Protein AF-A0A1G8FWE2-F1 (afdb_monomer_lite)

Organism: NCBI:txid83401

Foldseek 3Di:
DPPPVPPPPPPDPPVVVVVVVVVVVVVVVVVVVCPPVNVVVVVVVVVVVVVVVVQCVPPVSVVVVVVVVVVVVVCVVVCVVVVVVVVVVVVVVCCVCCLPVVLVVLLVVLVCQLVPDPDPVSVVVSVVVNVVSVVVNVVVVPPPDPDPVVVVVCCVDPVSVVVVVVVVVVVVVVVVVVVVVVVVVVD

Secondary structure (DSSP, 8-state):
--SSSSSSS-S---HHHHHHHHHHHHHHHHHHHS-HHHHHHHHHHHHHHHHHHHHHHSHHHHHHHHHHHHHHHHHHHTTHHHHHHHHHHHHHHHHHIIIIIHHHHHHHHHHHHHHH---HHHHHHHHHHHHHHHHHHHHHHH-----HHHHHHHHHSHHHHHHHHHHHHHHHHHHHHHHHHHHHTT-

Structure (mmCIF, N/CA/C/O backbone):
data_AF-A0A1G8FWE2-F1
#
_entry.id   AF-A0A1G8FWE2-F1
#
loop_
_atom_site.group_PDB
_atom_site.id
_atom_site.type_symbol
_atom_site.label_atom_id
_atom_site.label_alt_id
_atom_site.label_comp_id
_atom_site.label_asym_id
_atom_site.label_entity_id
_atom_site.label_seq_id
_atom_site.pdbx_PDB_ins_code
_atom_site.Cartn_x
_atom_site.Cartn_y
_atom_site.Cartn_z
_atom_site.occupancy
_atom_site.B_iso_or_equiv
_atom_site.auth_seq_id
_atom_site.auth_comp_id
_atom_site.auth_asym_id
_atom_site.auth_atom_id
_atom_site.pdbx_PDB_model_num
ATOM 1 N N . MET A 1 1 ? 17.804 18.938 -101.796 1.00 49.31 1 MET A N 1
ATOM 2 C CA . MET A 1 1 ? 17.617 19.812 -100.617 1.00 49.31 1 MET A CA 1
ATOM 3 C C . MET A 1 1 ? 17.236 18.940 -99.427 1.00 49.31 1 MET A C 1
ATOM 5 O O . MET A 1 1 ? 16.082 18.908 -99.034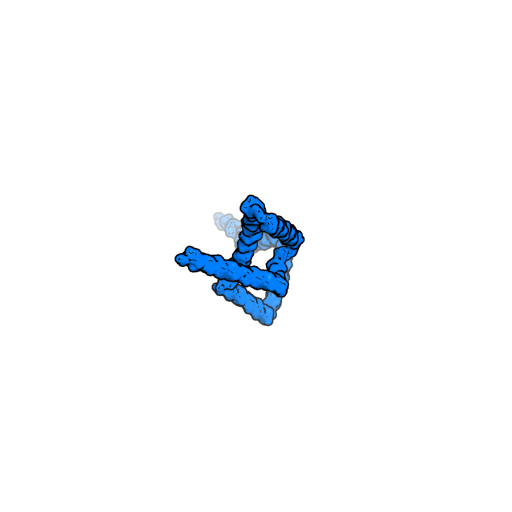 1.00 49.31 1 MET A O 1
ATOM 9 N N . GLY A 1 2 ? 18.184 18.136 -98.941 1.00 48.50 2 GLY A N 1
ATOM 10 C CA . GLY A 1 2 ? 17.943 17.050 -97.984 1.00 48.50 2 GLY A CA 1
ATOM 11 C C . GLY A 1 2 ? 18.982 17.028 -96.869 1.00 48.50 2 GLY A C 1
ATOM 12 O O . GLY A 1 2 ? 19.484 15.962 -96.542 1.00 48.50 2 GLY A O 1
ATOM 13 N N . GLU A 1 3 ? 19.338 18.197 -96.333 1.00 51.88 3 GLU A N 1
ATOM 14 C CA . GLU A 1 3 ? 20.438 18.305 -95.362 1.00 51.88 3 GLU A CA 1
ATOM 15 C C . GLU A 1 3 ? 20.163 19.219 -94.158 1.00 51.88 3 GLU A C 1
ATOM 17 O O . GLU A 1 3 ? 21.020 19.353 -93.298 1.00 51.88 3 GLU A O 1
ATOM 22 N N . GLU A 1 4 ? 18.961 19.789 -94.018 1.00 48.28 4 GLU A N 1
ATOM 23 C CA . GLU A 1 4 ? 18.656 20.689 -92.885 1.00 48.28 4 GLU A CA 1
ATOM 24 C C . GLU A 1 4 ? 17.711 20.086 -91.833 1.00 48.28 4 GLU A C 1
ATOM 26 O O . GLU A 1 4 ? 17.572 20.628 -90.742 1.00 48.28 4 GLU A O 1
ATOM 31 N N . ALA A 1 5 ? 17.125 18.910 -92.082 1.00 48.69 5 ALA A N 1
ATOM 32 C CA . ALA A 1 5 ? 16.239 18.245 -91.116 1.00 48.69 5 ALA A CA 1
ATOM 33 C C . ALA A 1 5 ? 16.964 17.284 -90.150 1.00 48.69 5 ALA A C 1
ATOM 35 O O . ALA A 1 5 ? 16.328 16.689 -89.283 1.00 48.69 5 ALA A O 1
ATOM 36 N N . LYS A 1 6 ? 18.288 17.112 -90.285 1.00 49.47 6 LYS A N 1
ATOM 37 C CA . LYS A 1 6 ? 19.078 16.159 -89.480 1.00 49.47 6 LYS A CA 1
ATOM 38 C C . LYS A 1 6 ? 19.829 16.804 -88.306 1.00 49.47 6 LYS A C 1
ATOM 40 O O . LYS A 1 6 ? 20.380 16.087 -87.484 1.00 49.47 6 LYS A O 1
ATOM 45 N N . ASN A 1 7 ? 19.798 18.132 -88.173 1.00 48.44 7 ASN A N 1
ATOM 46 C CA . ASN A 1 7 ? 20.550 18.845 -87.132 1.00 48.44 7 ASN A CA 1
ATOM 47 C C . ASN A 1 7 ? 19.732 19.258 -85.899 1.00 48.44 7 ASN A C 1
ATOM 49 O O . ASN A 1 7 ? 20.243 19.980 -85.050 1.00 48.44 7 ASN A O 1
ATOM 53 N N . MET A 1 8 ? 18.483 18.799 -85.769 1.00 41.78 8 MET A N 1
ATOM 54 C CA . MET A 1 8 ? 17.625 19.167 -84.631 1.00 41.78 8 MET A CA 1
ATOM 55 C C . MET A 1 8 ? 17.200 17.983 -83.752 1.00 41.78 8 MET A C 1
ATOM 57 O O . MET A 1 8 ? 16.470 18.176 -82.787 1.00 41.78 8 MET A O 1
ATOM 61 N N . SER A 1 9 ? 17.674 16.767 -84.056 1.00 49.94 9 SER A N 1
ATOM 62 C CA . SER A 1 9 ? 17.327 15.543 -83.313 1.00 49.94 9 SER A CA 1
ATOM 63 C C . SER A 1 9 ? 18.498 14.915 -82.548 1.00 49.94 9 SER A C 1
ATOM 65 O O . SER A 1 9 ? 18.289 13.899 -81.893 1.00 49.94 9 SER A O 1
ATOM 67 N N . ASP A 1 10 ? 19.700 15.494 -82.615 1.00 48.34 10 ASP A N 1
ATOM 68 C CA . ASP A 1 10 ? 20.907 14.935 -81.979 1.00 48.34 10 ASP A CA 1
ATOM 69 C C . ASP A 1 10 ? 21.513 15.873 -80.921 1.00 48.34 10 ASP A C 1
ATOM 71 O O . ASP A 1 10 ? 22.671 15.754 -80.529 1.00 48.34 10 ASP A O 1
ATOM 75 N N . MET A 1 11 ? 20.713 16.820 -80.413 1.00 48.25 11 MET A N 1
ATOM 76 C CA . MET A 1 11 ? 21.054 17.529 -79.183 1.00 48.25 11 MET A CA 1
ATOM 77 C C . MET A 1 11 ? 20.654 16.644 -78.001 1.00 48.25 11 MET A C 1
ATOM 79 O O . MET A 1 11 ? 19.592 16.799 -77.400 1.00 48.25 11 MET A O 1
ATOM 83 N N . ALA A 1 12 ? 21.516 15.659 -77.765 1.00 50.78 12 ALA A N 1
ATOM 84 C CA . ALA A 1 12 ? 21.599 14.779 -76.615 1.00 50.78 12 ALA A CA 1
ATOM 85 C C . ALA A 1 12 ? 20.996 15.386 -75.336 1.00 50.78 12 ALA A C 1
ATOM 87 O O . ALA A 1 12 ? 21.638 16.147 -74.612 1.00 50.78 12 ALA A O 1
ATOM 88 N N . HIS A 1 13 ? 19.768 14.983 -75.011 1.00 55.41 13 HIS A N 1
ATOM 89 C CA . HIS A 1 13 ? 19.377 14.882 -73.616 1.00 55.41 13 HIS A CA 1
ATOM 90 C C . HIS A 1 13 ? 20.098 13.642 -73.096 1.00 55.41 13 HIS A C 1
ATOM 92 O O . HIS A 1 13 ? 19.581 12.542 -73.244 1.00 55.41 13 HIS A O 1
ATOM 98 N N . ASP A 1 14 ? 21.334 13.796 -72.618 1.00 56.47 14 ASP A N 1
ATOM 99 C CA . ASP A 1 14 ? 22.055 12.707 -71.967 1.00 56.47 14 ASP A CA 1
ATOM 100 C C . ASP A 1 14 ? 21.271 12.330 -70.694 1.00 56.47 14 ASP A C 1
ATOM 102 O O . ASP A 1 14 ? 21.290 13.080 -69.709 1.00 56.47 14 ASP A O 1
ATOM 106 N N . PRO A 1 15 ? 20.530 11.204 -70.697 1.00 61.47 15 PRO A N 1
ATOM 107 C CA . PRO A 1 15 ? 19.667 10.841 -69.580 1.00 61.47 15 PRO A CA 1
ATOM 108 C C . PRO A 1 15 ? 20.495 10.515 -68.332 1.00 61.47 15 PRO A C 1
ATOM 110 O O . PRO A 1 15 ? 19.987 10.609 -67.216 1.00 61.47 15 PRO A O 1
ATOM 113 N N . THR A 1 16 ? 21.783 10.190 -68.498 1.00 66.19 16 THR A N 1
ATOM 114 C CA . THR A 1 16 ? 22.696 9.960 -67.378 1.00 66.19 16 THR A CA 1
ATOM 115 C C . THR A 1 16 ? 23.131 11.268 -66.724 1.00 66.19 16 THR A C 1
ATOM 117 O O . THR A 1 16 ? 23.222 11.324 -65.499 1.00 66.19 16 THR A O 1
ATOM 120 N N . ALA A 1 17 ? 23.280 12.349 -67.495 1.00 67.25 17 ALA A N 1
ATOM 121 C CA . ALA A 1 17 ? 23.573 13.680 -66.965 1.00 67.25 17 ALA A CA 1
ATOM 122 C C . ALA A 1 17 ? 22.376 14.288 -66.212 1.00 67.25 17 ALA A C 1
ATOM 124 O O . ALA A 1 17 ? 22.559 14.892 -65.154 1.00 67.25 17 ALA A O 1
ATOM 125 N N . ALA A 1 18 ? 21.151 14.091 -66.712 1.00 72.19 18 ALA A N 1
ATOM 126 C CA . ALA A 1 18 ? 19.931 14.528 -66.026 1.00 72.19 18 ALA A CA 1
ATOM 127 C C . ALA A 1 18 ? 19.690 13.735 -64.727 1.00 72.19 18 ALA A C 1
ATOM 129 O O . ALA A 1 18 ? 19.474 14.333 -63.676 1.00 72.19 18 ALA A O 1
ATOM 130 N N . ALA A 1 19 ? 19.843 12.405 -64.763 1.00 73.00 19 ALA A N 1
ATOM 131 C CA . ALA A 1 19 ? 19.746 11.559 -63.572 1.00 73.00 19 ALA A CA 1
ATOM 132 C C . ALA A 1 19 ? 20.840 11.873 -62.534 1.00 73.00 19 ALA A C 1
ATOM 134 O O . ALA A 1 19 ? 20.567 11.892 -61.335 1.00 73.00 19 ALA A O 1
ATOM 135 N N . ALA A 1 20 ? 22.066 12.171 -62.975 1.00 75.81 20 ALA A N 1
ATOM 136 C CA . ALA A 1 20 ? 23.143 12.611 -62.092 1.00 75.81 20 ALA A CA 1
ATOM 137 C C . ALA A 1 20 ? 22.854 13.987 -61.470 1.00 75.81 20 ALA A C 1
ATOM 139 O O . ALA A 1 20 ? 23.145 14.203 -60.295 1.00 75.81 20 ALA A O 1
ATOM 140 N N . ALA A 1 21 ? 22.248 14.908 -62.224 1.00 81.19 21 ALA A N 1
ATOM 141 C CA . ALA A 1 21 ? 21.845 16.216 -61.718 1.00 81.19 21 ALA A CA 1
ATOM 142 C C . ALA A 1 21 ? 20.693 16.119 -60.705 1.00 81.19 21 ALA A C 1
ATOM 144 O O . ALA A 1 21 ? 20.717 16.814 -59.688 1.00 81.19 21 ALA A O 1
ATOM 145 N N . ASP A 1 22 ? 19.721 15.239 -60.938 1.00 80.00 22 ASP A N 1
ATOM 146 C CA . ASP A 1 22 ? 18.618 14.997 -60.006 1.00 80.00 22 ASP A CA 1
ATOM 147 C C . ASP A 1 22 ? 19.086 14.255 -58.750 1.00 80.00 22 ASP A C 1
ATOM 149 O O . ASP A 1 22 ? 18.676 14.612 -57.647 1.00 80.00 22 ASP A O 1
ATOM 153 N N . LEU A 1 23 ? 20.031 13.317 -58.872 1.00 80.44 23 LEU A N 1
ATOM 154 C CA . LEU A 1 23 ? 20.690 12.688 -57.724 1.00 80.44 23 LEU A CA 1
ATOM 155 C C . LEU A 1 23 ? 21.529 13.696 -56.928 1.00 80.44 23 LEU A C 1
ATOM 157 O O . LEU A 1 23 ? 21.503 13.681 -55.701 1.00 80.44 23 LEU A O 1
ATOM 161 N N . ALA A 1 24 ? 22.232 14.607 -57.602 1.00 77.69 24 ALA A N 1
ATOM 162 C CA . ALA A 1 24 ? 22.986 15.672 -56.948 1.00 77.69 24 ALA A CA 1
ATOM 163 C C . ALA A 1 24 ? 22.060 16.665 -56.229 1.00 77.69 24 ALA A C 1
ATOM 165 O O . ALA A 1 24 ? 22.371 17.108 -55.125 1.00 77.69 24 ALA A O 1
ATOM 166 N N . ARG A 1 25 ? 20.900 16.989 -56.811 1.00 78.81 25 ARG A N 1
ATOM 167 C CA . ARG A 1 25 ? 19.875 17.827 -56.171 1.00 78.81 25 ARG A CA 1
ATOM 168 C C . ARG A 1 25 ? 19.205 17.120 -55.003 1.00 78.81 25 ARG A C 1
ATOM 170 O O . ARG A 1 25 ? 19.014 17.753 -53.974 1.00 78.81 25 ARG A O 1
ATOM 177 N N . LEU A 1 26 ? 18.906 15.828 -55.127 1.00 77.25 26 LEU A N 1
ATOM 178 C CA . LEU A 1 26 ? 18.363 15.010 -54.045 1.00 77.25 26 LEU A CA 1
ATOM 179 C C . LEU A 1 26 ? 19.368 14.879 -52.900 1.00 77.25 26 LEU A C 1
ATOM 181 O O . LEU A 1 26 ? 19.001 15.072 -51.749 1.00 77.25 26 LEU A O 1
ATOM 185 N N . SER A 1 27 ? 20.638 14.615 -53.211 1.00 75.88 27 SER A N 1
ATOM 186 C CA . SER A 1 27 ? 21.721 14.569 -52.227 1.00 75.88 27 SER A CA 1
ATOM 187 C C . SER A 1 27 ? 21.871 15.906 -51.515 1.00 75.88 27 SER A C 1
ATOM 189 O O . SER A 1 27 ? 22.017 15.922 -50.301 1.00 75.88 27 SER A O 1
ATOM 191 N N . ARG A 1 28 ? 21.808 17.026 -52.244 1.00 73.50 28 ARG A N 1
ATOM 192 C CA . ARG A 1 28 ? 21.939 18.364 -51.659 1.00 73.50 28 ARG A CA 1
ATOM 193 C C . ARG A 1 28 ? 20.719 18.752 -50.830 1.00 73.50 28 ARG A C 1
ATOM 195 O O . ARG A 1 28 ? 20.886 19.246 -49.730 1.00 73.50 28 ARG A O 1
ATOM 202 N N . ALA A 1 29 ? 19.513 18.436 -51.297 1.00 67.75 29 ALA A N 1
ATOM 203 C CA . ALA A 1 29 ? 18.280 18.630 -50.539 1.00 67.75 29 ALA A CA 1
ATOM 204 C C . ALA A 1 29 ? 18.219 17.735 -49.289 1.00 67.75 29 ALA A C 1
ATOM 206 O O . ALA A 1 29 ? 17.721 18.168 -48.257 1.00 67.75 29 ALA A O 1
ATOM 207 N N . ALA A 1 30 ? 18.748 16.510 -49.354 1.00 62.19 30 ALA A N 1
ATOM 208 C CA . ALA A 1 30 ? 18.877 15.622 -48.201 1.00 62.19 30 ALA A CA 1
ATOM 209 C C . ALA A 1 30 ? 19.913 16.146 -47.193 1.00 62.19 30 ALA A C 1
ATOM 211 O O . ALA A 1 30 ? 19.662 16.103 -45.991 1.00 62.19 30 ALA A O 1
ATOM 212 N N . SER A 1 31 ? 21.040 16.682 -47.672 1.00 65.81 31 SER A N 1
ATOM 213 C CA . SER A 1 31 ? 22.035 17.357 -46.830 1.00 65.81 31 SER A CA 1
ATOM 214 C C . SER A 1 31 ? 21.487 18.638 -46.195 1.00 65.81 31 SER A C 1
ATOM 216 O O . SER A 1 31 ? 21.705 18.848 -45.012 1.00 65.81 31 SER A O 1
ATOM 218 N N . ASP A 1 32 ? 20.724 19.447 -46.931 1.00 67.88 32 ASP A N 1
ATOM 219 C CA . ASP A 1 32 ? 20.115 20.681 -46.414 1.00 67.88 32 ASP A CA 1
ATOM 220 C C . ASP A 1 32 ? 18.946 20.392 -45.444 1.00 67.88 32 ASP A C 1
ATOM 222 O O . ASP A 1 32 ? 18.662 21.186 -44.547 1.00 67.88 32 ASP A O 1
ATOM 226 N N . ALA A 1 33 ? 18.266 19.247 -45.597 1.00 61.44 33 ALA A N 1
ATOM 227 C CA . ALA A 1 33 ? 17.201 18.794 -44.696 1.00 61.44 33 ALA A CA 1
ATOM 228 C C . ALA A 1 33 ? 17.735 18.203 -43.377 1.00 61.44 33 ALA A C 1
ATOM 230 O O . ALA A 1 33 ? 17.054 18.264 -42.349 1.00 61.44 33 ALA A O 1
ATOM 231 N N . LEU A 1 34 ? 18.948 17.644 -43.387 1.00 66.62 34 LEU A N 1
ATOM 232 C CA . LEU A 1 34 ? 19.673 17.245 -42.185 1.00 66.62 34 LEU A CA 1
ATOM 233 C C . LEU A 1 34 ? 20.410 18.463 -41.628 1.00 66.62 34 LEU A C 1
ATOM 235 O O . LEU A 1 34 ? 21.589 18.671 -41.886 1.00 66.62 34 LEU A O 1
ATOM 239 N N . THR A 1 35 ? 19.703 19.279 -40.850 1.00 75.56 35 THR A N 1
ATOM 240 C CA . THR A 1 35 ? 20.338 20.407 -40.160 1.00 75.56 35 THR A CA 1
ATOM 241 C C . THR A 1 35 ? 21.437 19.907 -39.215 1.00 75.56 35 THR A C 1
ATOM 243 O O . THR A 1 35 ? 21.331 18.811 -38.663 1.00 75.56 35 THR A O 1
ATOM 246 N N . ASP A 1 36 ? 22.478 20.711 -38.979 1.00 76.88 36 ASP A N 1
ATOM 247 C CA . ASP A 1 36 ? 23.614 20.334 -38.118 1.00 76.88 36 ASP A CA 1
ATOM 248 C C . ASP A 1 36 ? 23.172 19.826 -36.735 1.00 76.88 36 ASP A C 1
ATOM 250 O O . ASP A 1 36 ? 23.725 18.862 -36.213 1.00 76.88 36 ASP A O 1
ATOM 254 N N . ASN A 1 37 ? 22.098 20.396 -36.178 1.00 74.69 37 ASN A N 1
ATOM 255 C CA . ASN A 1 37 ? 21.501 19.934 -34.923 1.00 74.69 37 ASN A CA 1
ATOM 256 C C . ASN A 1 37 ? 20.909 18.512 -35.029 1.00 74.69 37 ASN A C 1
ATOM 258 O O . ASN A 1 37 ? 21.010 17.720 -34.094 1.00 74.69 37 ASN A O 1
ATOM 262 N N . MET A 1 38 ? 20.303 18.161 -36.167 1.00 82.00 38 MET A N 1
ATOM 263 C CA . MET A 1 38 ? 19.799 16.808 -36.419 1.00 82.00 38 MET A CA 1
ATOM 264 C C . MET A 1 38 ? 20.944 15.814 -36.585 1.00 82.00 38 MET A C 1
ATOM 266 O O . MET A 1 38 ? 20.848 14.703 -36.069 1.00 82.00 38 ME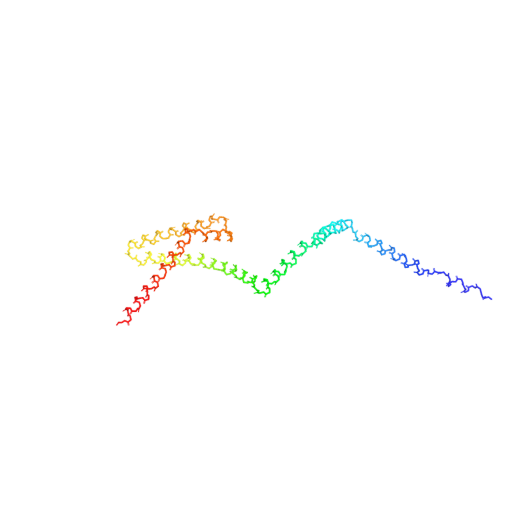T A O 1
ATOM 270 N N . VAL A 1 39 ? 22.033 16.216 -37.244 1.00 82.62 39 VAL A N 1
ATOM 271 C CA . VAL A 1 39 ? 23.241 15.390 -37.380 1.00 82.62 39 VAL A CA 1
ATOM 272 C C . VAL A 1 39 ? 23.914 15.184 -36.024 1.00 82.62 39 VAL A C 1
ATOM 274 O O . VAL A 1 39 ? 24.261 14.057 -35.690 1.00 82.62 39 VAL A O 1
ATOM 277 N N . GLU A 1 40 ? 24.028 16.224 -35.199 1.00 83.88 40 GLU A N 1
ATOM 278 C CA . GLU A 1 40 ? 24.593 16.143 -33.848 1.00 83.88 40 GLU A CA 1
ATOM 279 C C . GLU A 1 40 ? 23.766 15.224 -32.939 1.00 83.88 40 GLU A C 1
ATOM 281 O O . GLU A 1 40 ? 24.310 14.339 -32.274 1.00 83.88 40 GLU A O 1
ATOM 286 N N . ARG A 1 41 ? 22.434 15.361 -32.957 1.00 84.25 41 ARG A N 1
ATOM 287 C CA . ARG A 1 41 ? 21.524 14.474 -32.214 1.00 84.25 41 ARG A CA 1
ATOM 288 C C . ARG A 1 41 ? 21.560 13.042 -32.731 1.00 84.25 41 ARG A C 1
ATOM 290 O O . ARG A 1 41 ? 21.535 12.117 -31.926 1.00 84.25 41 ARG A O 1
ATOM 297 N N . LEU A 1 42 ? 21.628 12.841 -34.047 1.00 86.50 42 LEU A N 1
ATOM 298 C CA . LEU A 1 42 ? 21.756 11.514 -34.644 1.00 86.50 42 LEU A CA 1
ATOM 299 C C . LEU A 1 42 ? 23.095 10.876 -34.266 1.00 86.50 42 LEU A C 1
ATOM 301 O O . LEU A 1 42 ? 23.111 9.718 -33.876 1.00 86.50 42 LEU A O 1
ATOM 305 N N . SER A 1 43 ? 24.191 11.632 -34.324 1.00 85.50 43 SER A N 1
ATOM 306 C CA . SER A 1 43 ? 25.529 11.168 -33.952 1.00 85.50 43 SER A CA 1
ATOM 307 C C . SER A 1 43 ? 25.608 10.828 -32.465 1.00 85.50 43 SER A C 1
ATOM 309 O O . SER A 1 43 ? 26.163 9.797 -32.099 1.00 85.50 43 SER A O 1
ATOM 311 N N . THR A 1 44 ? 25.004 11.655 -31.609 1.00 87.31 44 THR A N 1
ATOM 312 C CA . THR A 1 44 ? 24.927 11.413 -30.161 1.00 87.31 44 THR A CA 1
ATOM 313 C C . THR A 1 44 ? 24.086 10.172 -29.865 1.00 87.31 44 THR A C 1
ATOM 315 O O . THR A 1 44 ? 24.516 9.286 -29.133 1.00 87.31 44 THR A O 1
ATOM 318 N N . ASN A 1 45 ? 22.912 10.048 -30.491 1.00 86.44 45 ASN A N 1
ATOM 319 C CA . ASN A 1 45 ? 22.061 8.869 -30.346 1.00 86.44 45 ASN A CA 1
ATOM 320 C C . ASN A 1 45 ? 22.731 7.608 -30.901 1.00 86.44 45 ASN A C 1
ATOM 322 O O . ASN A 1 45 ? 22.601 6.552 -30.299 1.00 86.44 45 ASN A O 1
ATOM 326 N N . ALA A 1 46 ? 23.456 7.701 -32.017 1.00 84.50 46 ALA A N 1
ATOM 327 C CA . ALA A 1 46 ? 24.196 6.585 -32.596 1.00 84.50 46 ALA A CA 1
ATOM 328 C C . ALA A 1 46 ? 25.338 6.128 -31.679 1.00 84.50 46 ALA A C 1
ATOM 330 O O . ALA A 1 46 ? 25.515 4.926 -31.510 1.00 84.50 46 ALA A O 1
ATOM 331 N N . GLY A 1 47 ? 26.053 7.061 -31.040 1.00 86.62 47 GLY A N 1
ATOM 332 C CA . GLY A 1 47 ? 27.053 6.749 -30.016 1.00 86.62 47 GLY A CA 1
ATOM 333 C C . GLY A 1 47 ? 26.441 6.023 -28.816 1.00 86.62 47 GLY A C 1
ATOM 334 O O . GLY A 1 47 ? 26.894 4.938 -28.464 1.00 86.62 47 GLY A O 1
ATOM 335 N N . ASN A 1 48 ? 25.346 6.554 -28.267 1.00 86.06 48 ASN A N 1
ATOM 336 C CA . ASN A 1 48 ? 24.628 5.926 -27.152 1.00 86.06 48 ASN A CA 1
ATOM 337 C C . ASN A 1 48 ? 24.075 4.539 -27.528 1.00 86.06 48 ASN A C 1
ATOM 339 O O . ASN A 1 48 ? 24.096 3.612 -26.723 1.00 86.06 48 ASN A O 1
ATOM 343 N N . LEU A 1 49 ? 23.579 4.375 -28.759 1.00 87.25 49 LEU A N 1
ATOM 344 C CA . LEU A 1 49 ? 23.123 3.080 -29.264 1.00 87.25 49 LEU A CA 1
ATOM 345 C C . LEU A 1 49 ? 24.287 2.101 -29.413 1.00 87.25 49 LEU A C 1
ATOM 347 O O . LEU A 1 49 ? 24.126 0.943 -29.055 1.00 87.25 49 LEU A O 1
ATOM 351 N N . MET A 1 50 ? 25.448 2.540 -29.905 1.00 87.25 50 MET A N 1
ATOM 352 C CA . MET A 1 50 ? 26.638 1.689 -29.988 1.00 87.25 50 MET A CA 1
ATOM 353 C C . MET A 1 50 ? 27.124 1.240 -28.610 1.00 87.25 50 MET A C 1
ATOM 355 O O . MET A 1 50 ? 27.497 0.083 -28.468 1.00 87.25 50 MET A O 1
ATOM 359 N N . GLU A 1 51 ? 27.058 2.101 -27.598 1.00 86.50 51 GLU A N 1
ATOM 360 C CA . GLU A 1 51 ? 27.398 1.738 -26.218 1.00 86.50 51 GLU A CA 1
ATOM 361 C C . GLU A 1 51 ? 26.430 0.690 -25.642 1.00 86.50 51 GLU A C 1
ATOM 363 O O . GLU A 1 51 ? 26.860 -0.307 -25.066 1.00 86.50 51 GLU A O 1
ATOM 368 N N . VAL A 1 52 ? 25.119 0.849 -25.864 1.00 86.62 52 VAL A N 1
ATOM 369 C CA . VAL A 1 52 ? 24.121 -0.165 -25.473 1.00 86.62 52 VAL A CA 1
A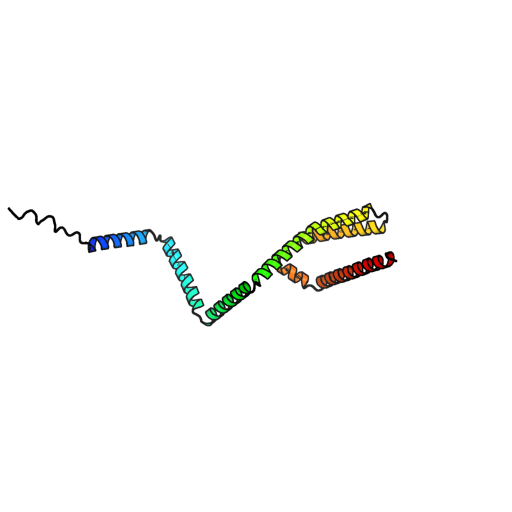TOM 370 C C . VAL A 1 52 ? 24.321 -1.469 -26.245 1.00 86.62 52 VAL A C 1
ATOM 372 O O . VAL A 1 52 ? 24.144 -2.544 -25.681 1.00 86.62 52 VAL A O 1
ATOM 375 N N . LEU A 1 53 ? 24.685 -1.396 -27.527 1.00 86.88 53 LEU A N 1
ATOM 376 C CA . LEU A 1 53 ? 24.980 -2.577 -28.334 1.00 86.88 53 LEU A CA 1
ATOM 377 C C . LEU A 1 53 ? 26.232 -3.302 -27.838 1.00 86.88 53 LEU A C 1
ATOM 379 O O . LEU A 1 53 ? 26.211 -4.524 -27.813 1.00 86.88 53 LEU A O 1
ATOM 383 N N . ASP A 1 54 ? 27.275 -2.584 -27.419 1.00 88.12 54 ASP A N 1
ATOM 384 C CA . ASP A 1 54 ? 28.481 -3.179 -26.831 1.00 88.12 54 ASP A CA 1
ATOM 385 C C . ASP A 1 54 ? 28.161 -3.859 -25.490 1.00 88.12 54 ASP A C 1
ATOM 387 O O . ASP A 1 54 ? 28.516 -5.014 -25.268 1.00 88.12 54 ASP A O 1
ATOM 391 N N . LEU A 1 55 ? 27.357 -3.200 -24.649 1.00 83.50 55 LEU A N 1
ATOM 392 C CA . LEU A 1 55 ? 26.880 -3.759 -23.385 1.00 83.50 55 LEU A CA 1
ATOM 393 C C . LEU A 1 55 ? 25.985 -4.997 -23.577 1.00 83.50 55 LEU A C 1
ATOM 395 O O . LEU A 1 55 ? 26.062 -5.940 -22.801 1.00 83.50 55 LEU A O 1
ATOM 399 N N . LEU A 1 56 ? 25.129 -5.016 -24.602 1.00 85.19 56 LEU A N 1
ATOM 400 C CA . LEU A 1 56 ? 24.289 -6.175 -24.940 1.00 85.19 56 LEU A CA 1
ATOM 401 C C . LEU A 1 56 ? 25.031 -7.255 -25.738 1.00 85.19 56 LEU A C 1
ATOM 403 O O . LEU A 1 56 ? 24.485 -8.341 -25.937 1.00 85.19 56 LEU A O 1
ATOM 407 N N . ASN A 1 57 ? 26.222 -6.954 -26.249 1.00 86.88 57 ASN A N 1
ATOM 408 C CA . ASN A 1 57 ? 27.077 -7.918 -26.930 1.00 86.88 57 ASN A CA 1
ATOM 409 C C . ASN A 1 57 ? 27.882 -8.760 -25.929 1.00 86.88 57 ASN A C 1
ATOM 411 O O . ASN A 1 57 ? 28.281 -9.874 -26.258 1.00 86.88 57 ASN A O 1
ATOM 415 N N . ASP A 1 58 ? 28.081 -8.258 -24.711 1.00 92.44 58 ASP A N 1
ATOM 416 C CA . ASP A 1 58 ? 28.564 -9.054 -23.587 1.00 92.44 58 ASP A CA 1
ATOM 417 C C . ASP A 1 58 ? 27.564 -10.177 -23.250 1.00 92.44 58 ASP A C 1
ATOM 419 O O . ASP A 1 58 ? 26.383 -9.925 -22.996 1.00 92.44 58 ASP A O 1
ATOM 423 N N . GLU A 1 59 ? 28.029 -11.429 -23.288 1.00 84.38 59 GLU A N 1
ATOM 424 C CA . GLU A 1 59 ? 27.164 -12.614 -23.178 1.00 84.38 59 GLU A CA 1
ATOM 425 C C . GLU A 1 59 ? 26.480 -12.690 -21.804 1.00 84.38 59 GLU A C 1
ATOM 427 O O . GLU A 1 59 ? 25.277 -12.945 -21.734 1.00 84.38 59 GLU A O 1
ATOM 432 N N . ASP A 1 60 ? 27.209 -12.369 -20.729 1.00 85.88 60 ASP A N 1
ATOM 433 C CA . ASP A 1 60 ? 26.682 -12.370 -19.360 1.00 85.88 60 ASP A CA 1
ATOM 434 C C . ASP A 1 60 ? 25.575 -11.315 -19.199 1.00 85.88 60 ASP A C 1
ATOM 436 O O . ASP A 1 60 ? 24.498 -11.581 -18.651 1.00 85.88 60 ASP A O 1
ATOM 440 N N . THR A 1 61 ? 25.803 -10.108 -19.721 1.00 86.19 61 THR A N 1
ATOM 441 C CA . THR A 1 61 ? 24.826 -9.015 -19.666 1.00 86.19 61 THR A CA 1
ATOM 442 C C . THR A 1 61 ? 23.600 -9.308 -20.526 1.00 86.19 61 THR A C 1
ATOM 444 O O . THR A 1 61 ? 22.463 -9.084 -20.098 1.00 86.19 61 THR A O 1
ATOM 447 N N . ARG A 1 62 ? 23.799 -9.857 -21.726 1.00 89.38 62 ARG A N 1
ATOM 448 C CA . ARG A 1 62 ? 22.713 -10.282 -22.610 1.00 89.38 62 ARG A CA 1
ATOM 449 C C . ARG A 1 62 ? 21.840 -11.344 -21.957 1.00 89.38 62 ARG A C 1
ATOM 451 O O . ARG A 1 62 ? 20.614 -11.224 -21.996 1.00 89.38 62 ARG A O 1
ATOM 458 N N . GLU A 1 63 ? 22.447 -12.370 -21.367 1.00 89.38 63 GLU A N 1
ATOM 459 C CA . GLU A 1 63 ? 21.725 -13.440 -20.684 1.00 89.38 63 GLU A CA 1
ATOM 460 C C . GLU A 1 63 ? 20.929 -12.887 -19.496 1.00 89.38 63 GLU A C 1
ATOM 462 O O . GLU A 1 63 ? 19.733 -13.162 -19.376 1.00 89.38 63 GLU A O 1
ATOM 467 N N . ALA A 1 64 ? 21.539 -12.022 -18.680 1.00 87.38 64 ALA A N 1
ATOM 468 C CA . ALA A 1 64 ? 20.870 -11.371 -17.557 1.00 87.38 64 ALA A CA 1
ATOM 469 C C . ALA A 1 64 ? 19.674 -10.507 -17.999 1.00 87.38 64 ALA A C 1
ATOM 471 O O . ALA A 1 64 ? 18.597 -10.583 -17.400 1.00 87.38 64 ALA A O 1
ATOM 472 N N . VAL A 1 65 ? 19.825 -9.717 -19.067 1.00 89.75 65 VAL A N 1
ATOM 473 C CA . VAL A 1 65 ? 18.743 -8.891 -19.627 1.00 89.75 65 VAL A CA 1
ATOM 474 C C . VAL A 1 65 ? 17.622 -9.767 -20.182 1.00 89.75 65 VAL A C 1
ATOM 476 O O . VAL A 1 65 ? 16.451 -9.523 -19.888 1.00 89.75 65 VAL A O 1
ATOM 479 N N . MET A 1 66 ? 17.952 -10.814 -20.938 1.00 89.50 66 MET A N 1
ATOM 480 C CA . MET A 1 66 ? 16.961 -11.745 -21.483 1.00 89.50 66 MET A CA 1
ATOM 481 C C . MET A 1 66 ? 16.209 -12.482 -20.372 1.00 89.50 66 MET A C 1
ATOM 483 O O . MET A 1 66 ? 14.986 -12.607 -20.445 1.00 89.50 66 MET A O 1
ATOM 487 N N . ALA A 1 67 ? 16.905 -12.913 -19.319 1.00 90.19 67 ALA A N 1
ATOM 488 C CA . ALA A 1 67 ? 16.297 -13.538 -18.151 1.00 90.19 67 ALA A CA 1
ATOM 489 C C . ALA A 1 67 ? 15.378 -12.567 -17.394 1.00 90.19 67 ALA A C 1
ATOM 491 O O . ALA A 1 67 ? 14.268 -12.942 -17.014 1.00 90.19 67 ALA A O 1
ATOM 492 N N . ALA A 1 68 ? 15.787 -11.306 -17.222 1.00 88.19 68 ALA A N 1
ATOM 493 C CA . ALA A 1 68 ? 14.968 -10.277 -16.585 1.00 88.19 68 ALA A CA 1
ATOM 494 C C . ALA A 1 68 ? 13.700 -9.967 -17.396 1.00 88.19 68 ALA A C 1
ATOM 496 O O . ALA A 1 68 ? 12.602 -9.913 -16.838 1.00 88.19 68 ALA A O 1
ATOM 497 N N . VAL A 1 69 ? 13.829 -9.821 -18.719 1.00 90.38 69 VAL A N 1
ATOM 498 C CA . VAL A 1 69 ? 12.694 -9.598 -19.627 1.00 90.38 69 VAL A CA 1
ATOM 499 C C . VAL A 1 69 ? 11.758 -10.805 -19.635 1.00 90.38 69 VAL A C 1
ATOM 501 O O . VAL A 1 69 ? 10.541 -10.629 -19.561 1.00 90.38 69 VAL A O 1
ATOM 504 N N . ALA A 1 70 ? 12.293 -12.028 -19.671 1.00 90.00 70 ALA A N 1
ATOM 505 C CA . ALA A 1 70 ? 11.497 -13.249 -19.584 1.00 90.00 70 ALA A CA 1
ATOM 506 C C . ALA A 1 70 ? 10.757 -13.343 -18.241 1.00 90.00 70 ALA A C 1
ATOM 508 O O . ALA A 1 70 ? 9.557 -13.610 -18.222 1.00 90.00 70 ALA A O 1
ATOM 509 N N . GLY A 1 71 ? 11.436 -13.043 -17.131 1.00 88.81 71 GLY A N 1
ATOM 510 C CA . GLY A 1 71 ? 10.834 -12.997 -15.801 1.00 88.81 71 GLY A CA 1
ATOM 511 C C . GLY A 1 71 ? 9.708 -11.968 -15.707 1.00 88.81 71 GLY A C 1
ATOM 512 O O . GLY A 1 71 ? 8.621 -12.288 -15.234 1.00 88.81 71 GLY A O 1
ATOM 513 N N . LEU A 1 72 ? 9.917 -10.753 -16.222 1.00 88.06 72 LEU A N 1
ATOM 514 C CA . LEU A 1 72 ? 8.892 -9.706 -16.238 1.00 88.06 72 LEU A CA 1
ATOM 515 C C . LEU A 1 72 ? 7.702 -10.079 -17.133 1.00 88.06 72 LEU A C 1
ATOM 517 O O . LEU A 1 72 ? 6.549 -9.848 -16.766 1.00 88.06 72 LEU A O 1
ATOM 521 N N . THR A 1 73 ? 7.978 -10.697 -18.281 1.00 87.56 73 THR A N 1
ATOM 522 C CA . THR A 1 73 ? 6.951 -11.204 -19.198 1.00 87.56 73 THR A CA 1
ATOM 523 C C . THR A 1 73 ? 6.122 -12.296 -18.531 1.00 87.56 73 THR A C 1
ATOM 525 O O . THR A 1 73 ? 4.901 -12.299 -18.663 1.00 87.56 73 THR A O 1
ATOM 528 N N . GLU A 1 74 ? 6.750 -13.185 -17.762 1.00 88.69 74 GLU A N 1
ATOM 529 C CA . GLU A 1 74 ? 6.048 -14.225 -17.015 1.00 88.69 74 GLU A CA 1
ATOM 530 C C . GLU A 1 74 ? 5.214 -13.638 -15.871 1.00 88.69 74 GLU A C 1
ATOM 532 O O . GLU A 1 74 ? 4.046 -13.994 -15.721 1.00 88.69 74 GLU A O 1
ATOM 537 N N . LEU A 1 75 ? 5.753 -12.671 -15.120 1.00 84.31 75 LEU A N 1
ATOM 538 C CA . LEU A 1 75 ? 5.005 -11.943 -14.090 1.00 84.31 75 LEU A CA 1
ATOM 539 C C . LEU A 1 75 ? 3.772 -11.233 -14.670 1.00 84.31 75 LEU A C 1
ATOM 541 O O . LEU A 1 75 ? 2.714 -11.207 -14.037 1.00 84.31 75 LEU A O 1
ATOM 545 N N . HIS A 1 76 ? 3.893 -10.667 -15.872 1.00 88.06 76 HIS A N 1
ATOM 546 C CA . HIS A 1 76 ? 2.766 -10.091 -16.598 1.00 88.06 76 HIS A CA 1
ATOM 547 C C . HIS A 1 76 ? 1.774 -11.175 -17.048 1.00 88.06 76 HIS A C 1
ATOM 549 O O . HIS A 1 76 ? 0.573 -11.042 -16.823 1.00 88.06 76 HIS A O 1
ATOM 555 N N . ARG A 1 77 ? 2.265 -12.275 -17.632 1.00 87.12 77 ARG A N 1
ATOM 556 C CA . ARG A 1 77 ? 1.448 -13.377 -18.167 1.00 87.12 77 ARG A CA 1
ATOM 557 C C . ARG A 1 77 ? 0.623 -14.083 -17.096 1.00 87.12 77 ARG A C 1
ATOM 559 O O . ARG A 1 77 ? -0.542 -14.384 -17.326 1.00 87.12 77 ARG A O 1
ATOM 566 N N . VAL A 1 78 ? 1.215 -14.328 -15.931 1.00 89.88 78 VAL A N 1
ATOM 567 C CA . VAL A 1 78 ? 0.547 -14.951 -14.777 1.00 89.88 78 VAL A CA 1
ATOM 568 C C . VAL A 1 78 ? -0.356 -13.940 -14.047 1.00 89.88 78 VAL A C 1
ATOM 570 O O . VAL A 1 78 ? -1.066 -14.296 -13.112 1.00 89.88 78 VAL A O 1
ATOM 573 N N . GLY A 1 79 ? -0.367 -12.670 -14.470 1.00 82.88 79 GLY A N 1
ATOM 574 C CA . GLY A 1 79 ? -1.184 -11.621 -13.860 1.00 82.88 79 GLY A CA 1
ATOM 575 C C . GLY A 1 79 ? -0.691 -11.195 -12.476 1.00 82.88 79 GLY A C 1
ATOM 576 O O . GLY A 1 79 ? -1.416 -10.525 -11.741 1.00 82.88 79 GLY A O 1
ATOM 577 N N . ALA A 1 80 ? 0.542 -11.548 -12.103 1.00 84.56 80 ALA A N 1
ATOM 578 C CA . ALA A 1 80 ? 1.135 -11.152 -10.830 1.00 84.56 80 ALA A CA 1
ATOM 579 C C . ALA A 1 80 ? 1.305 -9.627 -10.753 1.00 84.56 80 ALA A C 1
ATOM 581 O O . ALA A 1 80 ? 1.009 -9.031 -9.720 1.00 84.56 80 ALA A O 1
ATOM 582 N N . LEU A 1 81 ? 1.693 -8.976 -11.859 1.00 86.12 81 LEU A N 1
ATOM 583 C CA . LEU A 1 81 ? 1.751 -7.508 -11.923 1.00 86.12 81 LEU A CA 1
ATOM 584 C C . LEU A 1 81 ? 0.370 -6.874 -11.732 1.00 86.12 81 LEU A C 1
ATOM 586 O O . LEU A 1 81 ? 0.246 -5.909 -10.982 1.00 86.12 81 LEU A O 1
ATOM 590 N N . GLN A 1 82 ? -0.666 -7.442 -12.356 1.00 86.56 82 GLN A N 1
ATOM 591 C CA . GLN A 1 82 ? -2.036 -6.958 -12.194 1.00 86.56 82 GLN A CA 1
ATOM 592 C C . GLN A 1 82 ? -2.508 -7.132 -10.748 1.00 86.56 82 GLN A C 1
ATOM 594 O O . GLN A 1 82 ? -3.007 -6.188 -10.154 1.00 86.56 82 GLN A O 1
ATOM 599 N N . THR A 1 83 ? -2.235 -8.286 -10.139 1.00 84.94 83 THR A N 1
ATOM 600 C CA . THR A 1 83 ? -2.527 -8.545 -8.721 1.00 84.94 83 THR A CA 1
ATOM 601 C C . THR A 1 83 ? -1.849 -7.527 -7.799 1.00 84.94 83 THR A C 1
ATOM 603 O O . THR A 1 83 ? -2.456 -7.065 -6.837 1.00 84.94 83 THR A O 1
ATOM 606 N N . LEU A 1 84 ? -0.596 -7.150 -8.076 1.00 83.06 84 LEU A N 1
ATOM 607 C CA . LEU A 1 84 ? 0.113 -6.130 -7.295 1.00 83.06 84 LEU A CA 1
ATOM 608 C C . LEU A 1 84 ? -0.511 -4.738 -7.460 1.00 83.06 84 LEU A C 1
ATOM 610 O O . LEU A 1 84 ? -0.618 -4.000 -6.480 1.00 83.06 84 LEU A O 1
ATOM 614 N N . ILE A 1 85 ? -0.942 -4.390 -8.673 1.00 86.12 85 ILE A N 1
ATOM 615 C CA . ILE A 1 85 ? -1.660 -3.140 -8.951 1.00 86.12 85 ILE A CA 1
ATOM 616 C C . ILE A 1 85 ? -3.006 -3.129 -8.220 1.00 86.12 85 ILE A C 1
ATOM 618 O O . ILE A 1 85 ? -3.319 -2.156 -7.536 1.00 86.12 85 ILE A O 1
ATOM 622 N N . ASP A 1 86 ? -3.765 -4.219 -8.295 1.00 87.00 86 ASP A N 1
ATOM 623 C CA . ASP A 1 86 ? -5.063 -4.361 -7.637 1.00 87.00 86 ASP A CA 1
ATOM 624 C C . ASP A 1 86 ? -4.918 -4.302 -6.111 1.00 87.00 86 ASP A C 1
ATOM 626 O O . ASP A 1 86 ? -5.707 -3.647 -5.434 1.00 87.00 86 ASP A O 1
ATOM 630 N N . LEU A 1 87 ? -3.869 -4.913 -5.553 1.00 82.62 87 LEU A N 1
ATOM 631 C CA . LEU A 1 87 ? -3.542 -4.812 -4.132 1.00 82.62 87 LEU A CA 1
ATOM 632 C C . LEU A 1 87 ? -3.199 -3.371 -3.735 1.00 82.62 87 LEU A C 1
ATOM 634 O O . LEU A 1 87 ? -3.668 -2.892 -2.704 1.00 82.62 87 LEU A O 1
ATOM 638 N N . ALA A 1 88 ? -2.414 -2.658 -4.544 1.00 79.56 88 ALA A N 1
ATOM 639 C CA . ALA A 1 88 ? -2.096 -1.256 -4.289 1.00 79.56 88 ALA A CA 1
ATOM 640 C C . ALA A 1 88 ? -3.356 -0.373 -4.327 1.00 79.56 88 ALA A C 1
ATOM 642 O O . ALA A 1 88 ? -3.549 0.467 -3.445 1.00 79.56 88 ALA A O 1
ATOM 643 N N . GLN A 1 89 ? -4.247 -0.602 -5.295 1.00 81.56 89 GLN A N 1
ATOM 644 C CA . GLN A 1 89 ? -5.536 0.088 -5.391 1.00 81.56 89 GLN A CA 1
ATOM 645 C C . GLN A 1 89 ? -6.455 -0.252 -4.215 1.00 81.56 89 GLN A C 1
ATOM 647 O O . GLN A 1 89 ? -7.078 0.641 -3.645 1.00 81.56 89 GLN A O 1
ATOM 652 N N . MET A 1 90 ? -6.499 -1.519 -3.801 1.00 82.31 90 MET A N 1
ATOM 653 C CA . MET A 1 90 ? -7.255 -1.965 -2.636 1.00 82.31 90 MET A CA 1
ATOM 654 C C . MET A 1 90 ? -6.744 -1.305 -1.357 1.00 82.31 90 MET A C 1
ATOM 656 O O . MET A 1 90 ? -7.549 -0.809 -0.577 1.00 82.31 90 MET A O 1
ATOM 660 N N . ILE A 1 91 ? -5.426 -1.248 -1.146 1.00 79.44 91 ILE A N 1
ATOM 661 C CA . ILE A 1 91 ? -4.825 -0.563 0.006 1.00 79.44 91 ILE A CA 1
ATOM 662 C C . ILE A 1 91 ? -5.167 0.929 -0.025 1.00 79.44 91 ILE A C 1
ATOM 664 O O . ILE A 1 91 ? -5.504 1.500 1.011 1.00 79.44 91 ILE A O 1
ATOM 668 N N . HIS A 1 92 ? -5.125 1.561 -1.200 1.00 75.50 92 HIS A N 1
ATOM 669 C CA . HIS A 1 92 ? -5.488 2.967 -1.349 1.00 75.50 92 HIS A CA 1
ATOM 670 C C . HIS A 1 92 ? -6.966 3.217 -1.014 1.00 75.50 92 HIS A C 1
ATOM 672 O O . HIS A 1 92 ? -7.276 4.091 -0.207 1.00 75.50 92 HIS A O 1
ATOM 678 N N . GLY A 1 93 ? -7.871 2.402 -1.561 1.00 72.69 93 GLY A N 1
ATOM 679 C CA . GLY A 1 93 ? -9.304 2.485 -1.283 1.00 72.69 93 GLY A CA 1
ATOM 680 C C . GLY A 1 93 ? -9.644 2.177 0.175 1.00 72.69 93 GLY A C 1
ATOM 681 O O . GLY A 1 93 ? -10.425 2.900 0.789 1.00 72.69 93 GLY A O 1
ATOM 682 N N . ALA A 1 94 ? -9.014 1.157 0.761 1.00 69.06 94 ALA A N 1
ATOM 683 C CA . ALA A 1 94 ? -9.169 0.813 2.171 1.00 69.06 94 ALA A CA 1
ATOM 684 C C . ALA A 1 94 ? -8.680 1.947 3.076 1.00 69.06 94 ALA A C 1
ATOM 686 O O . ALA A 1 94 ? -9.368 2.295 4.029 1.00 69.06 94 ALA A O 1
ATOM 687 N N . ARG A 1 95 ? -7.541 2.574 2.758 1.00 65.25 95 ARG A N 1
ATOM 688 C CA . ARG A 1 95 ? -7.038 3.740 3.492 1.00 65.25 95 ARG A CA 1
ATOM 689 C C . ARG A 1 95 ? -8.044 4.890 3.450 1.00 65.25 95 ARG A C 1
ATOM 691 O O . ARG A 1 95 ? -8.431 5.380 4.501 1.00 65.25 95 ARG A O 1
ATOM 698 N N . SER A 1 96 ? -8.516 5.283 2.270 1.00 62.75 96 SER A N 1
ATOM 699 C CA . SER A 1 96 ? -9.475 6.389 2.142 1.00 62.75 96 SER A CA 1
ATOM 700 C C . SER A 1 96 ? -10.824 6.099 2.813 1.00 62.75 96 SER A C 1
ATOM 702 O O . SER A 1 96 ? -11.399 6.985 3.438 1.00 62.75 96 SER A O 1
ATOM 704 N N . ALA A 1 97 ? -11.323 4.863 2.735 1.00 60.38 97 ALA A N 1
ATOM 705 C CA . ALA A 1 97 ? -12.589 4.482 3.362 1.00 60.38 97 ALA A CA 1
ATOM 706 C C . ALA A 1 97 ? -12.492 4.371 4.894 1.00 60.38 97 ALA A C 1
ATOM 708 O O . ALA A 1 97 ? -13.440 4.719 5.599 1.00 60.38 97 ALA A O 1
ATOM 709 N N . VAL A 1 98 ? -11.361 3.882 5.414 1.00 61.53 98 VAL A N 1
ATOM 710 C CA . VAL A 1 98 ? -11.143 3.703 6.856 1.00 61.53 98 VAL A CA 1
ATOM 711 C C . VAL A 1 98 ? -10.774 5.018 7.535 1.00 61.53 98 VAL A C 1
ATOM 713 O O . VAL A 1 98 ? -11.189 5.225 8.666 1.00 61.53 98 VAL A O 1
ATOM 716 N N . THR A 1 99 ? -10.026 5.918 6.897 1.00 66.25 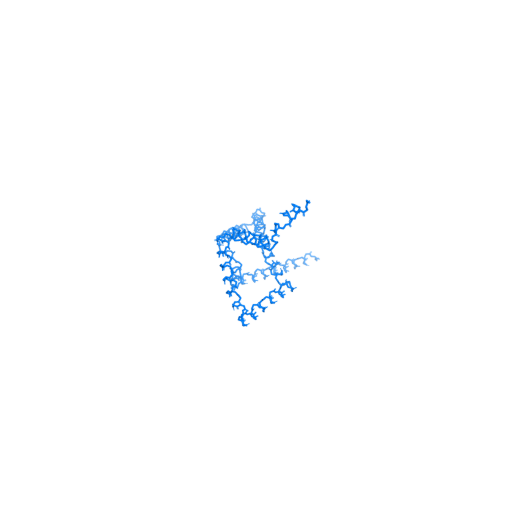99 THR A N 1
ATOM 717 C CA . THR A 1 99 ? -9.527 7.107 7.604 1.00 66.25 99 THR A CA 1
ATOM 718 C C . THR A 1 99 ? -10.594 8.180 7.805 1.00 66.25 99 THR A C 1
ATOM 720 O O . THR A 1 99 ? -10.712 8.673 8.917 1.00 66.25 99 THR A O 1
ATOM 723 N N . ASP A 1 100 ? -11.422 8.502 6.810 1.00 69.31 100 ASP A N 1
ATOM 724 C CA . ASP A 1 100 ? -12.322 9.659 6.956 1.00 69.31 100 ASP A CA 1
ATOM 725 C C . ASP A 1 100 ? -13.710 9.252 7.467 1.00 69.31 100 ASP A C 1
ATOM 727 O O . ASP A 1 100 ? -14.211 9.787 8.456 1.00 69.31 100 ASP A O 1
ATOM 731 N N . ASN A 1 101 ? -14.318 8.234 6.853 1.00 74.75 101 ASN A N 1
ATOM 732 C CA . ASN A 1 101 ? -15.690 7.842 7.182 1.00 74.75 101 ASN A CA 1
ATOM 733 C C . ASN A 1 101 ? -15.796 7.135 8.547 1.00 74.75 101 ASN A C 1
ATOM 735 O O . ASN A 1 101 ? -16.740 7.378 9.299 1.00 74.75 101 ASN A O 1
ATOM 739 N N . MET A 1 102 ? -14.836 6.269 8.907 1.00 74.62 102 MET A N 1
ATOM 740 C CA . MET A 1 102 ? -14.876 5.609 10.221 1.00 74.62 102 MET A CA 1
ATOM 741 C C . MET A 1 102 ? -14.612 6.593 11.355 1.00 74.62 102 MET A C 1
ATOM 743 O O . MET A 1 102 ? -15.262 6.483 12.389 1.00 74.62 102 MET A O 1
ATOM 747 N N . VAL A 1 103 ? -13.707 7.556 11.160 1.00 76.75 103 VAL A N 1
ATOM 748 C CA . VAL A 1 103 ? -13.410 8.580 12.168 1.00 76.75 103 VAL A CA 1
ATOM 749 C C . VAL A 1 103 ? -14.641 9.450 12.413 1.00 76.75 103 VAL A C 1
ATOM 751 O O . VAL A 1 103 ? -15.051 9.599 13.562 1.00 76.75 103 VAL A O 1
ATOM 754 N N . GLU A 1 104 ? -15.311 9.919 11.358 1.00 81.06 104 GLU A N 1
ATOM 755 C CA . GLU A 1 104 ? -16.556 10.690 11.485 1.00 81.06 104 GLU A CA 1
ATOM 756 C C . GLU A 1 104 ? -17.653 9.899 12.221 1.00 81.06 104 GLU A C 1
ATOM 758 O O . GLU A 1 104 ? -18.299 10.410 13.139 1.00 81.06 104 GLU A O 1
ATOM 763 N N . ARG A 1 105 ? -17.813 8.609 11.900 1.00 81.31 105 ARG A N 1
ATOM 764 C CA . ARG A 1 105 ? -18.768 7.731 12.595 1.00 81.31 105 ARG A CA 1
ATOM 765 C C . ARG A 1 105 ? -18.393 7.469 14.053 1.00 81.31 105 ARG A C 1
ATOM 767 O O . ARG A 1 105 ? -19.292 7.344 14.884 1.00 81.31 105 ARG A O 1
ATOM 774 N N . MET A 1 106 ? -17.104 7.376 14.377 1.00 81.44 106 MET A N 1
ATOM 775 C CA . MET A 1 106 ? -16.635 7.234 15.757 1.00 81.44 106 MET A CA 1
ATOM 776 C C . MET A 1 106 ? -16.914 8.501 16.565 1.00 81.44 106 MET A C 1
ATOM 778 O O . MET A 1 106 ? -17.439 8.392 17.670 1.00 81.44 106 MET A O 1
ATOM 782 N N . PHE A 1 107 ? -16.666 9.687 16.002 1.00 81.75 107 PHE A N 1
ATOM 783 C CA . PHE A 1 107 ? -17.032 10.954 16.639 1.00 81.75 107 PHE A CA 1
ATOM 784 C C . PHE A 1 107 ? -18.535 11.055 16.885 1.00 81.75 107 PHE A C 1
ATOM 786 O O . PHE A 1 107 ? -18.946 11.358 18.003 1.00 81.75 107 PHE A O 1
ATOM 793 N N . ALA A 1 108 ? -19.352 10.718 15.884 1.00 84.38 108 ALA A N 1
ATOM 794 C CA . ALA A 1 108 ? -20.804 10.721 16.026 1.00 84.38 108 ALA A CA 1
ATOM 795 C C . ALA A 1 108 ? -21.283 9.749 17.119 1.00 84.38 108 ALA A C 1
ATOM 797 O O . ALA A 1 108 ? -22.174 10.078 17.898 1.00 84.38 108 ALA A O 1
ATOM 798 N N . PHE A 1 109 ? -20.678 8.560 17.219 1.00 83.69 109 PHE A N 1
ATOM 799 C CA . PHE A 1 109 ? -20.993 7.601 18.279 1.00 83.69 109 PHE A CA 1
ATOM 800 C C . PHE A 1 109 ? -20.611 8.127 19.669 1.00 83.69 109 PHE A C 1
ATOM 802 O O . PHE A 1 109 ? -21.403 8.024 20.603 1.00 83.69 109 PHE A O 1
ATOM 809 N N . VAL A 1 110 ? -19.423 8.720 19.805 1.00 82.25 110 VAL A N 1
ATOM 810 C CA . VAL A 1 110 ? -18.945 9.310 21.063 1.00 82.25 110 VAL A CA 1
ATOM 811 C C . VAL A 1 110 ? -19.832 10.484 21.490 1.00 82.25 110 VAL A C 1
ATOM 813 O O . VAL A 1 110 ? -20.228 10.564 22.648 1.00 82.25 110 VAL A O 1
ATOM 816 N N . GLU A 1 111 ? -20.224 11.356 20.564 1.00 81.44 111 GLU A N 1
ATOM 817 C CA . GLU A 1 111 ? -21.153 12.459 20.834 1.00 81.44 111 GLU A CA 1
ATOM 818 C C . GLU A 1 111 ? -22.533 11.949 21.269 1.00 81.44 111 GLU A C 1
ATOM 820 O O . GLU A 1 111 ? -23.128 12.451 22.224 1.00 81.44 111 GLU A O 1
ATOM 825 N N . HIS A 1 112 ? -23.017 10.887 20.628 1.00 82.62 112 HIS A N 1
ATOM 826 C CA . HIS A 1 112 ? -24.269 10.247 21.006 1.00 82.62 112 HIS A CA 1
ATOM 827 C C . HIS A 1 112 ? -24.188 9.570 22.387 1.00 82.62 112 HIS A C 1
ATOM 829 O O . HIS A 1 112 ? -25.184 9.539 23.109 1.00 82.62 112 HIS A O 1
ATOM 835 N N . MET A 1 113 ? -23.020 9.057 22.787 1.00 77.06 113 MET A N 1
ATOM 836 C CA . MET A 1 113 ? -22.782 8.544 24.141 1.00 77.06 113 MET A CA 1
ATOM 837 C C . MET A 1 113 ? -22.842 9.668 25.182 1.00 77.06 113 MET A C 1
ATOM 839 O O . MET A 1 113 ? -23.547 9.522 26.176 1.00 77.06 113 MET A O 1
ATOM 843 N N . VAL A 1 114 ? -22.168 10.799 24.933 1.00 77.12 114 VAL A N 1
ATOM 844 C CA . VAL A 1 114 ? -22.176 11.974 25.828 1.00 77.12 114 VAL A CA 1
ATOM 845 C C . VAL A 1 114 ? -23.590 12.523 26.020 1.00 77.12 114 VAL A C 1
ATOM 847 O O . VAL A 1 114 ? -23.975 12.859 27.135 1.00 77.12 114 VAL A O 1
ATOM 850 N N . ASN A 1 115 ? -24.373 12.597 24.942 1.00 77.12 115 ASN A N 1
ATOM 851 C CA . ASN A 1 115 ? -25.693 13.222 24.981 1.00 77.12 115 ASN A CA 1
ATOM 852 C C . ASN A 1 115 ? -26.794 12.306 25.543 1.00 77.12 115 ASN A C 1
ATOM 854 O O . ASN A 1 115 ? -27.741 12.813 26.144 1.00 77.12 115 ASN A O 1
ATOM 858 N N . ASN A 1 116 ? -26.691 10.979 25.369 1.00 74.31 116 ASN A N 1
ATOM 859 C CA . ASN A 1 116 ? -27.759 10.051 25.770 1.00 74.31 116 ASN A CA 1
ATOM 860 C C . ASN A 1 116 ? -27.468 9.222 27.027 1.00 74.31 116 ASN A C 1
ATOM 862 O O . ASN A 1 116 ? -28.420 8.718 27.625 1.00 74.31 116 ASN A O 1
ATOM 866 N N . LEU A 1 117 ? -26.211 9.051 27.452 1.00 68.62 117 LEU A N 1
ATOM 867 C CA . LEU A 1 117 ? -25.918 8.375 28.717 1.00 68.62 117 LEU A CA 1
ATOM 868 C C . LEU A 1 117 ? -25.754 9.391 29.846 1.00 68.62 117 LEU A C 1
ATOM 870 O O . LEU A 1 117 ? -24.747 10.078 29.953 1.00 68.62 117 LEU A O 1
ATOM 874 N N . ALA A 1 118 ? -26.735 9.420 30.747 1.00 61.88 118 ALA A N 1
ATOM 875 C CA . ALA A 1 118 ? -26.758 10.261 31.947 1.00 61.88 118 ALA A CA 1
ATOM 876 C C . ALA A 1 118 ? -25.835 9.752 33.080 1.00 61.88 118 ALA A C 1
ATOM 878 O O . ALA A 1 118 ? -26.171 9.886 34.256 1.00 61.88 118 ALA A O 1
ATOM 879 N N . ASN A 1 119 ? -24.705 9.120 32.745 1.00 76.06 119 ASN A N 1
ATOM 880 C CA . ASN A 1 119 ? -23.713 8.661 33.717 1.00 76.06 119 ASN A CA 1
ATOM 881 C C . ASN A 1 119 ? -22.411 9.448 33.526 1.00 76.06 119 ASN A C 1
ATOM 883 O O . ASN A 1 119 ? -21.809 9.406 32.453 1.00 76.06 119 ASN A O 1
ATOM 887 N N . GLU A 1 120 ? -21.987 10.143 34.581 1.00 78.94 120 GLU A N 1
ATOM 888 C CA . GLU A 1 120 ? -20.787 10.982 34.617 1.00 78.94 120 GLU A CA 1
ATOM 889 C C . GLU A 1 120 ? -19.529 10.210 34.190 1.00 78.94 120 GLU A C 1
ATOM 891 O O . GLU A 1 120 ? -18.757 10.708 33.378 1.00 78.94 120 GLU A O 1
ATOM 896 N N . GLU A 1 121 ? -19.382 8.948 34.606 1.00 78.94 121 GLU A N 1
ATOM 897 C CA . GLU A 1 121 ? -18.233 8.109 34.229 1.00 78.94 121 GLU A CA 1
ATOM 898 C C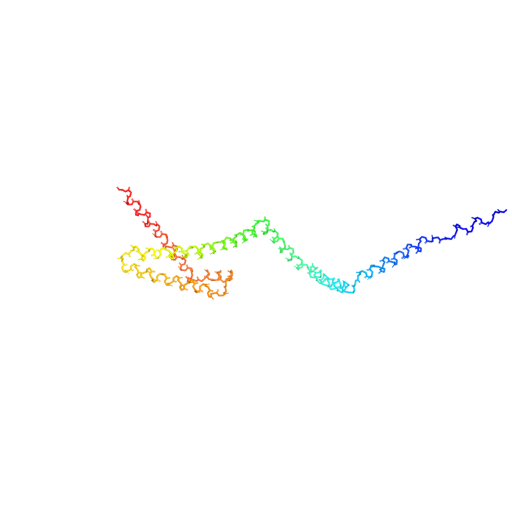 . GLU A 1 121 ? -18.175 7.831 32.719 1.00 78.94 121 GLU A C 1
ATOM 900 O O . GLU A 1 121 ? -17.103 7.800 32.112 1.00 78.94 121 GLU A O 1
ATOM 905 N N . VAL A 1 122 ? -19.341 7.655 32.091 1.00 79.94 122 VAL A N 1
ATOM 906 C CA . VAL A 1 122 ? -19.454 7.399 30.651 1.00 79.94 122 VAL A CA 1
ATOM 907 C C . VAL A 1 122 ? -19.212 8.681 29.859 1.00 79.94 122 VAL A C 1
ATOM 909 O O . VAL A 1 122 ? -18.563 8.636 28.814 1.00 79.94 122 VAL A O 1
ATOM 912 N N . ALA A 1 123 ? -19.677 9.822 30.370 1.00 79.62 123 ALA A N 1
ATOM 913 C CA . ALA A 1 123 ? -19.418 11.126 29.776 1.00 79.62 123 ALA A CA 1
ATOM 914 C C . ALA A 1 123 ? -17.923 11.483 29.826 1.00 79.62 123 ALA A C 1
ATOM 916 O O . ALA A 1 123 ? -17.369 11.910 28.813 1.00 79.62 123 ALA A O 1
ATOM 917 N N . THR A 1 124 ? -17.248 11.239 30.956 1.00 85.31 124 THR A N 1
ATOM 918 C CA . THR A 1 124 ? -15.794 11.429 31.081 1.00 85.31 124 THR A CA 1
ATOM 919 C C . THR A 1 124 ? -15.034 10.506 30.135 1.00 85.31 124 THR A C 1
ATOM 921 O O . THR A 1 124 ? -14.187 10.975 29.381 1.00 85.31 124 THR A O 1
ATOM 924 N N . LEU A 1 125 ? -15.371 9.213 30.098 1.00 83.88 125 LEU A N 1
ATOM 925 C CA . LEU A 1 125 ? -14.733 8.265 29.181 1.00 83.88 125 LEU A CA 1
ATOM 926 C C . LEU A 1 125 ? -14.901 8.683 27.714 1.00 83.88 125 LEU A C 1
ATOM 928 O O . LEU A 1 125 ? -13.954 8.606 26.931 1.00 83.88 125 LEU A O 1
ATOM 932 N N . ALA A 1 126 ? -16.097 9.128 27.335 1.00 83.44 126 ALA A N 1
ATOM 933 C CA . ALA A 1 126 ? -16.387 9.593 25.988 1.00 83.44 126 ALA A CA 1
ATOM 934 C C . ALA A 1 126 ? -15.609 10.877 25.647 1.00 83.44 126 ALA A C 1
ATOM 936 O O . ALA A 1 126 ? -15.078 10.987 24.544 1.00 83.44 126 ALA A O 1
ATOM 937 N N . HIS A 1 127 ? -15.478 11.811 26.592 1.00 84.12 127 HIS A N 1
ATOM 938 C CA . HIS A 1 127 ? -14.688 13.029 26.415 1.00 84.12 127 HIS A CA 1
ATOM 939 C C . HIS A 1 127 ? -13.194 12.734 26.212 1.00 84.12 127 HIS A C 1
ATOM 941 O O . HIS A 1 127 ? -12.609 13.208 25.241 1.00 84.12 127 HIS A O 1
ATOM 947 N N . GLU A 1 128 ? -12.601 11.885 27.053 1.00 88.12 128 GLU A N 1
ATOM 948 C CA . GLU A 1 128 ? -11.200 11.458 26.915 1.00 88.12 128 GLU A CA 1
ATOM 949 C C . GLU A 1 128 ? -10.968 10.696 25.601 1.00 88.12 128 GLU A C 1
ATOM 951 O O . GLU A 1 128 ? -9.990 10.924 24.891 1.00 88.12 128 GLU A O 1
ATOM 956 N N . THR A 1 129 ? -11.914 9.828 25.220 1.00 87.06 129 THR A N 1
ATOM 957 C CA . THR A 1 129 ? -11.861 9.102 23.940 1.00 87.06 129 THR A CA 1
ATOM 958 C C . THR A 1 129 ? -11.918 10.063 22.753 1.00 87.06 129 THR A C 1
ATOM 960 O O . THR A 1 129 ? -11.214 9.857 21.767 1.00 87.06 129 THR A O 1
ATOM 963 N N . ARG A 1 130 ? -12.733 11.121 22.839 1.00 86.12 130 ARG A N 1
ATOM 964 C CA . ARG A 1 130 ? -12.801 12.169 21.817 1.00 86.12 130 ARG A CA 1
ATOM 965 C C . ARG A 1 130 ? -11.460 12.887 21.674 1.00 86.12 130 ARG A C 1
ATOM 967 O O . ARG A 1 130 ? -10.965 12.978 20.557 1.00 86.12 130 ARG A O 1
ATOM 974 N N . GLY A 1 131 ? -10.880 13.344 22.786 1.00 88.00 131 GLY A N 1
ATOM 975 C CA . GLY A 1 131 ? -9.588 14.036 22.788 1.00 88.00 131 GLY A CA 1
ATOM 976 C C . GLY A 1 131 ? -8.477 13.174 22.189 1.00 88.00 131 GLY A C 1
ATOM 977 O O . GLY A 1 131 ? -7.799 13.599 21.262 1.00 88.00 131 GLY A O 1
ATOM 978 N N . ALA A 1 132 ? -8.383 11.908 22.605 1.00 89.75 132 ALA A N 1
ATOM 979 C CA . ALA A 1 132 ? -7.397 10.977 22.059 1.00 89.75 132 ALA A CA 1
ATOM 980 C C . ALA A 1 132 ? -7.562 10.720 20.545 1.00 89.75 132 ALA A C 1
ATOM 982 O O . ALA A 1 132 ? -6.574 10.488 19.848 1.00 89.75 132 ALA A O 1
ATOM 983 N N . LEU A 1 133 ? -8.795 10.746 20.020 1.00 83.88 133 LEU A N 1
ATOM 984 C CA . LEU A 1 133 ? -9.051 10.639 18.579 1.00 83.88 133 LEU A CA 1
ATOM 985 C C . LEU A 1 133 ? -8.640 11.907 17.819 1.00 83.88 133 LEU A C 1
ATOM 987 O O . LEU A 1 133 ? -8.118 11.791 16.712 1.00 83.88 133 LEU A O 1
ATOM 991 N N . GLU A 1 134 ? -8.877 13.090 18.392 1.00 86.06 134 GLU A N 1
ATOM 992 C CA . GLU A 1 134 ? -8.452 14.376 17.820 1.00 86.06 134 GLU A CA 1
ATOM 993 C C . GLU A 1 134 ? -6.915 14.466 17.777 1.00 86.06 134 GLU A C 1
ATOM 995 O O . GLU A 1 134 ? -6.355 14.713 16.708 1.00 86.06 134 GLU A O 1
ATOM 1000 N N . ASP A 1 135 ? -6.232 14.125 18.875 1.00 88.81 135 ASP A N 1
ATOM 1001 C CA . ASP A 1 135 ? -4.764 14.105 18.953 1.00 88.81 135 ASP A CA 1
ATOM 1002 C C . ASP A 1 135 ? -4.151 13.122 17.938 1.00 88.81 135 ASP A C 1
ATOM 1004 O O . ASP A 1 135 ? -3.245 13.470 17.178 1.00 88.81 135 ASP A O 1
ATOM 1008 N N . ALA A 1 136 ? -4.688 11.898 17.846 1.00 84.31 136 ALA A N 1
ATOM 1009 C CA . ALA A 1 136 ? -4.221 10.905 16.877 1.00 84.31 136 ALA A CA 1
ATOM 1010 C C . ALA A 1 136 ? -4.450 11.346 15.417 1.00 84.31 136 ALA A C 1
ATOM 1012 O O . ALA A 1 136 ? -3.652 11.036 14.522 1.00 84.31 136 ALA A O 1
ATOM 1013 N N . LEU A 1 137 ? -5.541 12.067 15.146 1.00 78.62 137 LEU A N 1
ATOM 1014 C CA . LEU A 1 137 ? -5.820 12.618 13.822 1.00 78.62 137 LEU A CA 1
ATOM 1015 C C . LEU A 1 137 ? -4.801 13.701 13.447 1.00 78.62 137 LEU A C 1
ATOM 1017 O O . LEU A 1 137 ? -4.328 13.737 12.309 1.00 78.62 137 LEU A O 1
ATOM 1021 N N . ASP A 1 138 ? -4.426 14.553 14.391 1.00 82.56 138 ASP A N 1
ATOM 1022 C CA . ASP A 1 138 ? -3.445 15.604 14.145 1.00 82.56 138 ASP A CA 1
ATOM 1023 C C . ASP A 1 138 ? -2.021 15.043 14.003 1.00 82.56 138 ASP A C 1
ATOM 1025 O O . ASP A 1 138 ? -1.305 15.429 13.072 1.00 82.56 138 ASP A O 1
ATOM 1029 N N . ASP A 1 139 ? -1.652 14.031 14.793 1.00 81.00 139 ASP A N 1
ATOM 1030 C CA . ASP A 1 139 ? -0.384 13.301 14.648 1.00 81.00 139 ASP A CA 1
ATOM 1031 C C . ASP A 1 139 ? -0.254 12.631 13.270 1.00 81.00 139 ASP A C 1
ATOM 1033 O O . ASP A 1 139 ? 0.800 12.678 12.623 1.00 81.00 139 ASP A O 1
ATOM 1037 N N . THR A 1 140 ? -1.340 12.033 12.769 1.00 74.75 140 THR A N 1
ATOM 1038 C CA . THR A 1 140 ? -1.344 11.399 11.439 1.00 74.75 140 THR A CA 1
ATOM 1039 C C . THR A 1 140 ? -1.290 12.409 10.291 1.00 74.75 140 THR A C 1
ATOM 1041 O O . THR A 1 140 ? -0.740 12.089 9.235 1.00 74.75 140 THR A O 1
ATOM 1044 N N . ARG A 1 141 ? -1.790 13.636 10.486 1.00 70.50 141 ARG A N 1
ATOM 1045 C CA . ARG A 1 141 ? -1.651 14.749 9.527 1.00 70.50 141 ARG A CA 1
ATOM 1046 C C . ARG A 1 141 ? -0.254 15.368 9.544 1.00 70.50 141 ARG A C 1
ATOM 1048 O O . ARG A 1 141 ? 0.247 15.758 8.491 1.00 70.50 141 ARG A O 1
ATOM 1055 N N . ALA A 1 142 ? 0.379 15.443 10.714 1.00 70.50 142 ALA A N 1
ATOM 1056 C CA . ALA A 1 142 ? 1.729 15.978 10.883 1.00 70.50 142 ALA A CA 1
ATOM 1057 C C . ALA A 1 142 ? 2.828 15.025 10.370 1.00 70.50 142 ALA A C 1
ATOM 1059 O O . ALA A 1 142 ? 3.943 15.461 10.064 1.00 70.50 142 ALA A O 1
ATOM 1060 N N . ALA A 1 143 ? 2.530 13.729 10.237 1.00 64.62 143 ALA A N 1
ATOM 1061 C CA . ALA A 1 143 ? 3.447 12.716 9.723 1.00 64.62 143 ALA A CA 1
ATOM 1062 C C . ALA A 1 143 ? 3.748 12.898 8.214 1.00 64.62 143 ALA A C 1
ATOM 1064 O O . ALA A 1 143 ? 3.200 12.218 7.346 1.00 64.62 143 ALA A O 1
ATOM 1065 N N . GLY A 1 144 ? 4.693 13.786 7.891 1.00 53.88 144 GLY A N 1
ATOM 1066 C CA . GLY A 1 144 ? 5.071 14.157 6.518 1.00 53.88 144 GLY A CA 1
ATOM 1067 C C . GLY A 1 144 ? 5.641 13.041 5.620 1.00 53.88 144 GLY A C 1
ATOM 1068 O O . GLY A 1 144 ? 5.794 13.258 4.422 1.00 53.88 144 GLY A O 1
ATOM 1069 N N . ASN A 1 145 ? 5.919 11.837 6.141 1.00 58.34 145 ASN A N 1
ATOM 1070 C CA . ASN A 1 145 ? 6.491 10.718 5.374 1.00 58.34 145 ASN A CA 1
ATOM 1071 C C . ASN A 1 145 ? 5.481 9.580 5.153 1.00 58.34 145 ASN A C 1
ATOM 1073 O O . ASN A 1 145 ? 5.646 8.463 5.651 1.00 58.34 145 ASN A O 1
ATOM 1077 N N . THR A 1 146 ? 4.446 9.845 4.356 1.00 61.81 146 THR A N 1
ATOM 1078 C CA . THR A 1 146 ? 3.433 8.849 3.964 1.00 61.81 146 THR A CA 1
ATOM 1079 C C . THR A 1 146 ? 3.895 8.017 2.754 1.00 61.81 146 THR A C 1
ATOM 1081 O O . THR A 1 146 ? 3.354 8.125 1.656 1.00 61.81 146 THR A O 1
ATOM 1084 N N . GLY A 1 147 ? 4.941 7.205 2.921 1.00 72.88 147 GLY A N 1
ATOM 1085 C CA . GLY A 1 147 ? 5.413 6.269 1.890 1.00 72.88 147 GLY A CA 1
ATOM 1086 C C . GLY A 1 147 ? 4.963 4.829 2.156 1.00 72.88 147 GLY A C 1
ATOM 1087 O O . GLY A 1 147 ? 4.919 4.407 3.310 1.00 72.88 147 GLY A O 1
ATOM 1088 N N . MET A 1 148 ? 4.714 4.035 1.104 1.00 72.06 148 MET A N 1
ATOM 1089 C CA . MET A 1 148 ? 4.358 2.604 1.222 1.00 72.06 148 MET A CA 1
ATOM 1090 C C . MET A 1 148 ? 5.394 1.807 2.037 1.00 72.06 148 MET A C 1
ATOM 1092 O O . MET A 1 148 ? 5.038 0.929 2.821 1.00 72.06 148 MET A O 1
ATOM 1096 N N . LEU A 1 149 ? 6.678 2.165 1.916 1.00 77.38 149 LEU A N 1
ATOM 1097 C CA . LEU A 1 149 ? 7.770 1.580 2.701 1.00 77.38 149 LEU A CA 1
ATOM 1098 C C . LEU A 1 149 ? 7.697 1.948 4.189 1.00 77.38 149 LEU A C 1
ATOM 1100 O O . LEU A 1 149 ? 7.981 1.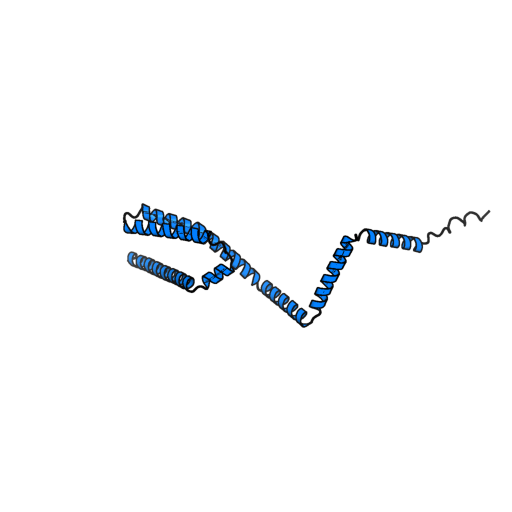107 5.041 1.00 77.38 149 LEU A O 1
ATOM 1104 N N . THR A 1 150 ? 7.290 3.175 4.519 1.00 79.75 150 THR A N 1
ATOM 1105 C CA . THR A 1 150 ? 7.094 3.606 5.910 1.00 79.75 150 THR A CA 1
ATOM 1106 C C . THR A 1 150 ? 5.950 2.830 6.550 1.00 79.75 150 THR A C 1
ATOM 1108 O O . THR A 1 150 ? 6.114 2.315 7.652 1.00 79.75 150 THR A O 1
ATOM 1111 N N . THR A 1 151 ? 4.828 2.659 5.844 1.00 80.44 151 THR A N 1
ATOM 1112 C CA . THR A 1 151 ? 3.702 1.839 6.318 1.00 80.44 151 THR A CA 1
ATOM 1113 C C . THR A 1 151 ? 4.121 0.388 6.544 1.00 80.44 151 THR A C 1
ATOM 1115 O O . THR A 1 151 ? 3.794 -0.190 7.579 1.00 80.44 151 THR A O 1
ATOM 1118 N N . LEU A 1 152 ? 4.903 -0.192 5.626 1.00 79.75 152 LEU A N 1
ATOM 1119 C CA . LEU A 1 152 ? 5.434 -1.548 5.789 1.00 79.75 152 LEU A CA 1
ATOM 1120 C C . LEU A 1 152 ? 6.338 -1.654 7.029 1.00 79.75 152 LEU A C 1
ATOM 1122 O O . LEU A 1 152 ? 6.247 -2.612 7.795 1.00 79.75 152 LEU A O 1
ATOM 1126 N N . LYS A 1 153 ? 7.178 -0.640 7.261 1.00 82.81 153 LYS A N 1
ATOM 1127 C CA . LYS A 1 153 ? 8.052 -0.568 8.434 1.00 82.81 153 LYS A CA 1
ATOM 1128 C C . LYS A 1 153 ? 7.258 -0.431 9.736 1.00 82.81 153 LYS A C 1
ATOM 1130 O O . LYS A 1 153 ? 7.586 -1.115 10.699 1.00 82.81 153 LYS A O 1
ATOM 1135 N N . MET A 1 154 ? 6.197 0.375 9.760 1.00 81.50 154 MET A N 1
ATOM 1136 C CA . MET A 1 154 ? 5.301 0.482 10.918 1.00 81.50 154 MET A CA 1
ATOM 1137 C C . MET A 1 154 ? 4.622 -0.855 11.226 1.00 81.50 154 MET A C 1
ATOM 1139 O O . MET A 1 154 ? 4.625 -1.293 12.368 1.00 81.50 154 MET A O 1
ATOM 1143 N N . LEU A 1 155 ? 4.128 -1.566 10.208 1.00 82.44 155 LEU A N 1
ATOM 1144 C CA . LEU A 1 155 ? 3.547 -2.905 10.385 1.00 82.44 155 LEU A CA 1
ATOM 1145 C C . LEU A 1 155 ? 4.562 -3.940 10.898 1.00 82.44 155 LEU A C 1
ATOM 1147 O O . LEU A 1 155 ? 4.191 -4.902 11.574 1.00 82.44 155 LEU A O 1
ATOM 1151 N N . SER A 1 156 ? 5.845 -3.762 10.581 1.00 86.38 156 SER A N 1
ATOM 1152 C CA . SER A 1 156 ? 6.916 -4.632 11.077 1.00 86.38 156 SER A CA 1
ATOM 1153 C C . SER A 1 156 ? 7.317 -4.352 12.529 1.00 86.38 156 SER A C 1
ATOM 1155 O O . SER A 1 156 ? 8.022 -5.164 13.131 1.00 86.38 156 SER A O 1
ATOM 1157 N N . ASP A 1 157 ? 6.866 -3.235 13.103 1.00 90.75 157 ASP A N 1
ATOM 1158 C CA . ASP A 1 157 ? 7.169 -2.886 14.481 1.00 90.75 157 ASP A CA 1
ATOM 1159 C C . ASP A 1 157 ? 6.383 -3.757 15.471 1.00 90.75 157 ASP A C 1
ATOM 1161 O O . ASP A 1 157 ? 5.182 -4.005 15.326 1.00 90.75 157 ASP A O 1
ATOM 1165 N N . LYS A 1 158 ? 7.072 -4.221 16.517 1.00 91.00 158 LYS A N 1
ATOM 1166 C CA . LYS A 1 158 ? 6.512 -5.134 17.520 1.00 91.00 158 LYS A CA 1
ATOM 1167 C C . LYS A 1 158 ? 5.398 -4.476 18.322 1.00 91.00 158 LYS A C 1
ATOM 1169 O O . LYS A 1 158 ? 4.478 -5.168 18.752 1.00 91.00 158 LYS A O 1
ATOM 1174 N N . GLU A 1 159 ? 5.486 -3.170 18.548 1.00 89.44 159 GLU A N 1
ATOM 1175 C CA . GLU A 1 159 ? 4.447 -2.420 19.249 1.00 89.44 159 GLU A CA 1
ATOM 1176 C C . GLU A 1 159 ? 3.162 -2.359 18.418 1.00 89.44 159 GLU A C 1
ATOM 1178 O O . GLU A 1 159 ? 2.106 -2.784 18.886 1.00 89.44 159 GLU A O 1
ATOM 1183 N N . THR A 1 160 ? 3.273 -1.987 17.141 1.00 87.75 160 THR A N 1
ATOM 1184 C CA . THR A 1 160 ? 2.147 -1.994 16.192 1.00 87.75 160 THR A CA 1
ATOM 1185 C C . THR A 1 160 ? 1.510 -3.382 16.077 1.00 87.75 160 THR A C 1
ATOM 1187 O O . THR A 1 160 ? 0.287 -3.516 16.136 1.00 87.75 160 THR A O 1
ATOM 1190 N N . GLN A 1 161 ? 2.320 -4.441 15.984 1.00 90.81 161 GLN A N 1
ATOM 1191 C CA . GLN A 1 161 ? 1.822 -5.821 15.943 1.00 90.81 161 GLN A CA 1
ATOM 1192 C C . GLN A 1 161 ? 1.036 -6.201 17.201 1.00 90.81 161 GLN A C 1
ATOM 1194 O O . GLN A 1 161 ? -0.028 -6.812 17.095 1.00 90.81 161 GLN A O 1
ATOM 1199 N N . ARG A 1 162 ? 1.524 -5.824 18.389 1.00 92.75 162 ARG A N 1
ATOM 1200 C CA . ARG A 1 162 ? 0.824 -6.077 19.658 1.00 92.75 162 ARG A CA 1
ATOM 1201 C C . ARG A 1 162 ? -0.506 -5.333 19.726 1.00 92.75 162 ARG A C 1
ATOM 1203 O O . ARG A 1 162 ? -1.497 -5.931 20.139 1.00 92.75 162 ARG A O 1
ATOM 1210 N N . SER A 1 163 ? -0.552 -4.081 19.278 1.00 89.81 163 SER A N 1
ATOM 1211 C CA . SER A 1 163 ? -1.786 -3.287 19.223 1.00 89.81 163 SER A CA 1
ATOM 1212 C C . SER A 1 163 ? -2.814 -3.892 18.263 1.00 89.81 163 SER A C 1
ATOM 1214 O O . SER A 1 163 ? -3.979 -4.059 18.625 1.00 89.81 163 SER A O 1
ATOM 1216 N N . LEU A 1 164 ? -2.387 -4.323 17.070 1.00 88.62 164 LEU A N 1
ATOM 1217 C CA . LEU A 1 164 ? -3.253 -5.031 16.118 1.00 88.62 164 LEU A CA 1
ATOM 1218 C C . LEU A 1 164 ? -3.779 -6.352 16.695 1.00 88.62 164 LEU A C 1
ATOM 1220 O O . LEU A 1 164 ? -4.963 -6.671 16.561 1.00 88.62 164 LEU A O 1
ATOM 1224 N N . GLN A 1 165 ? -2.917 -7.108 17.374 1.00 89.19 165 GLN A N 1
ATOM 1225 C CA . GLN A 1 165 ? -3.293 -8.358 18.023 1.00 89.19 165 GLN A CA 1
ATOM 1226 C C . GLN A 1 165 ? -4.303 -8.124 19.156 1.00 89.19 165 GLN A C 1
ATOM 1228 O O . GLN A 1 165 ? -5.284 -8.864 19.273 1.00 89.19 165 GLN A O 1
ATOM 1233 N N . PHE A 1 166 ? -4.107 -7.078 19.961 1.00 94.31 166 PHE A N 1
ATOM 1234 C CA . PHE A 1 166 ? -5.061 -6.669 20.986 1.00 94.31 166 PHE A CA 1
ATOM 1235 C C . PHE A 1 166 ? -6.432 -6.352 20.381 1.00 94.31 166 PHE A C 1
ATOM 1237 O O . PHE A 1 166 ? -7.424 -6.934 20.817 1.00 94.31 166 PHE A O 1
ATOM 1244 N N . LEU A 1 167 ? -6.493 -5.506 19.346 1.00 91.44 167 LEU A N 1
ATOM 1245 C CA . LEU A 1 167 ? -7.749 -5.139 18.680 1.00 91.44 167 LEU A CA 1
ATOM 1246 C C . LEU A 1 167 ? -8.476 -6.365 18.115 1.00 91.44 167 LEU A C 1
ATOM 1248 O O . LEU A 1 167 ? -9.691 -6.503 18.275 1.00 91.44 167 LEU A O 1
ATOM 1252 N N . MET A 1 168 ? -7.734 -7.299 17.514 1.00 89.44 168 MET A N 1
ATOM 1253 C CA . MET A 1 168 ? -8.293 -8.549 17.003 1.00 89.44 168 MET A CA 1
ATOM 1254 C C . MET A 1 168 ? -8.883 -9.410 18.129 1.00 89.44 168 MET A C 1
ATOM 1256 O O . MET A 1 168 ? -10.017 -9.885 18.020 1.00 89.44 168 MET A O 1
ATOM 1260 N N . HIS A 1 169 ? -8.157 -9.591 19.236 1.00 91.19 169 HIS A N 1
ATOM 1261 C CA . HIS A 1 169 ? -8.662 -10.341 20.388 1.00 91.19 169 HIS A CA 1
ATOM 1262 C C . HIS A 1 169 ? -9.851 -9.654 21.064 1.00 91.19 169 HIS A C 1
ATOM 1264 O O . HIS A 1 169 ? -10.816 -10.338 21.413 1.00 91.19 169 HIS A O 1
ATOM 1270 N N . PHE A 1 170 ? -9.817 -8.330 21.210 1.00 90.50 170 PHE A N 1
ATOM 1271 C CA . PHE A 1 170 ? -10.918 -7.539 21.749 1.00 90.50 170 PHE A CA 1
ATOM 1272 C C . PHE A 1 170 ? -12.188 -7.723 20.911 1.00 90.50 170 PHE A C 1
ATOM 1274 O O . PHE A 1 170 ? -13.224 -8.114 21.450 1.00 90.50 170 PHE A O 1
ATOM 1281 N N . GLY A 1 171 ? -12.095 -7.567 19.587 1.00 86.94 171 GLY A N 1
ATOM 1282 C CA . GLY A 1 171 ? -13.230 -7.752 18.680 1.00 86.94 171 GLY A CA 1
ATOM 1283 C C . GLY A 1 171 ? -13.803 -9.173 18.715 1.00 86.94 171 GLY A C 1
ATOM 1284 O O . GLY A 1 171 ? -15.021 -9.352 18.775 1.00 86.94 171 GLY A O 1
ATOM 1285 N N . MET A 1 172 ? -12.947 -10.202 18.750 1.00 87.19 172 MET A N 1
ATOM 1286 C CA . MET A 1 172 ? -13.400 -11.594 18.891 1.00 87.19 172 MET A CA 1
ATOM 1287 C C . MET A 1 172 ? -14.157 -11.827 20.203 1.00 87.19 172 MET A C 1
ATOM 1289 O O . MET A 1 172 ? -15.177 -12.518 20.210 1.00 87.19 172 MET A O 1
ATOM 1293 N N . ARG A 1 173 ? -13.676 -11.249 21.308 1.00 88.19 173 ARG A N 1
ATOM 1294 C CA . ARG A 1 173 ? -14.320 -11.360 22.623 1.00 88.19 173 ARG A CA 1
ATOM 1295 C C . ARG A 1 173 ? -15.643 -10.601 22.671 1.00 88.19 173 ARG A C 1
ATOM 1297 O O . ARG A 1 173 ? -16.608 -11.160 23.180 1.00 88.19 173 ARG A O 1
ATOM 1304 N N . LEU A 1 174 ? -15.705 -9.391 22.115 1.00 85.12 174 LEU A N 1
ATOM 1305 C CA . LEU A 1 174 ? -16.933 -8.598 22.035 1.00 85.12 174 LEU A CA 1
ATOM 1306 C C . LEU A 1 174 ? -18.012 -9.351 21.246 1.00 85.12 174 LEU A C 1
ATOM 1308 O O . LEU A 1 174 ? -19.110 -9.563 21.750 1.00 85.12 174 LEU A O 1
ATOM 1312 N N . ARG A 1 175 ? -17.667 -9.862 20.055 1.00 85.31 175 ARG A N 1
ATOM 1313 C CA . ARG A 1 175 ? -18.584 -10.662 19.228 1.00 85.31 175 ARG A CA 1
ATOM 1314 C C . ARG A 1 175 ? -19.061 -11.917 19.951 1.00 85.31 175 ARG A C 1
ATOM 1316 O O . ARG A 1 175 ? -20.237 -12.243 19.881 1.00 85.31 175 ARG A O 1
ATOM 1323 N N . SER A 1 176 ? -18.159 -12.615 20.641 1.00 88.44 176 SER A N 1
ATOM 1324 C CA . SER A 1 176 ? -18.522 -13.804 21.417 1.00 88.44 176 SER A CA 1
ATOM 1325 C C . SER A 1 176 ? -19.526 -13.485 22.524 1.00 88.44 176 SER A C 1
ATOM 1327 O O . SER A 1 176 ? -20.398 -14.307 22.768 1.00 88.44 176 SER A O 1
ATOM 1329 N N . ARG A 1 177 ? -19.406 -12.328 23.185 1.00 82.06 177 ARG A N 1
ATOM 1330 C CA . ARG A 1 177 ? -20.322 -11.914 24.258 1.00 82.06 177 ARG A CA 1
ATOM 1331 C C . ARG A 1 177 ? -21.688 -11.511 23.721 1.00 82.06 177 ARG A C 1
ATOM 1333 O O . ARG A 1 177 ? -22.680 -12.056 24.175 1.00 82.06 177 ARG A O 1
ATOM 1340 N N . VAL A 1 178 ? -21.727 -10.681 22.679 1.00 80.94 178 VAL A N 1
ATOM 1341 C CA . VAL A 1 178 ? -22.986 -10.296 22.013 1.00 80.94 178 VAL A CA 1
ATOM 1342 C C . VAL A 1 178 ? -23.739 -11.532 21.505 1.00 80.94 178 VAL A C 1
ATOM 1344 O O . VAL A 1 178 ? -24.957 -11.620 21.608 1.00 80.94 178 VAL A O 1
ATOM 1347 N N . HIS A 1 179 ? -23.017 -12.526 20.978 1.00 78.00 179 HIS A N 1
ATOM 1348 C CA . HIS A 1 179 ? -23.636 -13.768 20.519 1.00 78.00 179 HIS A CA 1
ATOM 1349 C C . HIS A 1 179 ? -24.105 -14.672 21.670 1.00 78.00 179 HIS A C 1
ATOM 1351 O O . HIS A 1 179 ? -25.055 -15.425 21.493 1.00 78.00 179 HIS A O 1
ATOM 1357 N N . GLN A 1 180 ? -23.458 -14.603 22.837 1.00 72.88 180 GLN A N 1
ATOM 1358 C CA . GLN A 1 180 ? -23.889 -15.307 24.048 1.00 72.88 180 GLN A CA 1
ATOM 1359 C C . GLN A 1 180 ? -25.148 -14.672 24.650 1.00 72.88 180 GLN A C 1
ATOM 1361 O O . GLN A 1 180 ? -26.091 -15.398 24.938 1.00 72.88 180 GLN A O 1
ATOM 1366 N N . GLU A 1 181 ? -25.207 -13.344 24.745 1.00 68.88 181 GLU A N 1
ATOM 1367 C CA . GLU A 1 181 ? -26.382 -12.604 25.234 1.00 68.88 181 GLU A CA 1
ATOM 1368 C C . GLU A 1 181 ? -27.617 -12.867 24.353 1.00 68.88 181 GLU A C 1
ATOM 1370 O O . GLU A 1 181 ? -28.690 -13.189 24.859 1.00 68.88 181 GLU A O 1
ATOM 1375 N N . ALA A 1 182 ? -27.448 -12.888 23.026 1.00 69.56 182 ALA A N 1
ATOM 1376 C CA . ALA A 1 182 ? -28.527 -13.219 22.091 1.00 69.56 182 ALA A CA 1
ATOM 1377 C C . ALA A 1 182 ? -29.063 -14.665 22.226 1.00 69.56 182 ALA A C 1
ATOM 1379 O O . ALA A 1 182 ? -30.198 -14.941 21.840 1.00 69.56 182 ALA A O 1
ATOM 1380 N N . LEU A 1 183 ? -28.261 -15.602 22.747 1.00 68.06 183 LEU A N 1
ATOM 1381 C CA . LEU A 1 183 ? -28.687 -16.983 23.017 1.00 68.06 183 LEU A CA 1
ATOM 1382 C C . LEU A 1 183 ? -29.364 -17.135 24.388 1.00 68.06 183 LEU A C 1
ATOM 1384 O O . LEU A 1 183 ? -30.116 -18.091 24.586 1.00 68.06 183 LEU A O 1
ATOM 1388 N N . GLU A 1 184 ? -29.094 -16.224 25.324 1.00 62.19 184 GLU A N 1
ATOM 1389 C CA . GLU A 1 184 ? -29.718 -16.189 26.650 1.00 62.19 184 GLU A CA 1
ATOM 1390 C C . GLU A 1 184 ? -31.082 -15.483 26.627 1.00 62.19 184 GLU A C 1
ATOM 1392 O O . GLU A 1 184 ? -31.999 -15.956 27.289 1.00 62.19 184 GLU A O 1
ATOM 1397 N N . GLU A 1 185 ? -31.264 -14.443 25.806 1.00 58.84 185 GLU A N 1
ATOM 1398 C CA . GLU A 1 185 ? -32.559 -13.755 25.624 1.00 58.84 185 GLU A CA 1
ATOM 1399 C C . GLU A 1 185 ? -33.553 -14.517 24.720 1.00 58.84 185 GLU A C 1
ATOM 1401 O O . GLU A 1 185 ? -34.736 -14.187 24.662 1.00 58.84 185 GLU A O 1
ATOM 1406 N N . GLY A 1 186 ? -33.088 -15.551 24.009 1.00 55.38 186 GLY A N 1
ATOM 1407 C CA . GLY A 1 186 ? -33.909 -16.426 23.162 1.00 55.38 186 GLY A CA 1
ATOM 1408 C C . GLY A 1 186 ? -34.531 -17.639 23.874 1.00 55.38 186 GLY A C 1
ATOM 1409 O O . GLY A 1 186 ? -35.035 -18.534 23.190 1.00 55.38 186 GLY A O 1
ATOM 1410 N N . LYS A 1 187 ? -34.465 -17.709 25.211 1.00 45.88 187 LYS A N 1
ATOM 1411 C CA . LYS A 1 187 ? -35.093 -18.736 26.066 1.00 45.88 187 LYS A CA 1
ATOM 1412 C C . LYS A 1 187 ? -36.124 -18.114 26.998 1.00 45.88 187 LYS A C 1
ATOM 1414 O O . LYS A 1 187 ? -37.101 -18.833 27.304 1.00 45.88 187 LYS A O 1
#

Radius of gyration: 39.79 Å; chains: 1; bounding box: 64×39×135 Å

pLDDT: mean 77.81, std 11.97, range [41.78, 94.31]

Sequence (187 aa):
MGEEAKNMSDMAHDPTAAAAADLARLSRAASDALTDNMVERLSTNAGNLMEVLDLLNDEDTREAVMAAVAGLTELHRVGALQTLIDLAQMIHGARSAVTDNMVERMFAFVEHMVNNLANEEVATLAHETRGALEDALDDTRAAGNTGMLTTLKMLSDKETQRSLQFLMHFGMRLRSRVHQEALEEGK